Protein AF-A0A1G3KZM6-F1 (afdb_monomer_lite)

Radius of gyration: 46.7 Å; chains: 1; bounding box: 75×34×130 Å

Structure (mmCIF, N/CA/C/O backbone):
data_AF-A0A1G3KZM6-F1
#
_entry.id   AF-A0A1G3KZM6-F1
#
loop_
_atom_site.group_PDB
_atom_site.id
_atom_site.type_symbol
_atom_site.label_atom_id
_atom_site.label_alt_id
_atom_site.label_comp_id
_atom_site.label_asym_id
_atom_site.label_entity_id
_atom_site.label_seq_id
_atom_site.pdbx_PDB_ins_code
_atom_site.Cartn_x
_atom_site.Cartn_y
_atom_site.Cartn_z
_atom_site.occupancy
_atom_site.B_iso_or_equiv
_atom_site.auth_seq_id
_atom_site.auth_comp_id
_atom_site.auth_asym_id
_atom_site.auth_atom_id
_atom_site.pdbx_PDB_model_num
ATOM 1 N N . MET A 1 1 ? 12.289 15.222 -74.372 1.00 50.06 1 MET A N 1
ATOM 2 C CA . MET A 1 1 ? 12.340 14.372 -73.158 1.00 50.06 1 MET A CA 1
ATOM 3 C C . MET A 1 1 ? 12.791 12.928 -73.420 1.00 50.06 1 MET A C 1
ATOM 5 O O . MET A 1 1 ? 13.659 12.470 -72.696 1.00 50.06 1 MET A O 1
ATOM 9 N N . LYS A 1 2 ? 12.332 12.223 -74.472 1.00 48.84 2 LYS A N 1
ATOM 10 C CA . LYS A 1 2 ? 12.743 10.821 -74.754 1.00 48.84 2 LYS A CA 1
ATOM 11 C C . LYS A 1 2 ? 14.258 10.591 -74.974 1.00 48.84 2 LYS A C 1
ATOM 13 O O . LYS A 1 2 ? 14.772 9.557 -74.572 1.00 48.84 2 LYS A O 1
ATOM 18 N N . LYS A 1 3 ? 14.991 11.563 -75.541 1.00 49.56 3 LYS A N 1
ATOM 19 C CA . LYS A 1 3 ? 16.451 11.458 -75.770 1.00 49.56 3 LYS A CA 1
ATOM 20 C C . LYS A 1 3 ? 17.291 11.519 -74.479 1.00 49.56 3 LYS A C 1
ATOM 22 O O . LYS A 1 3 ? 18.348 10.913 -74.428 1.00 49.56 3 LYS A O 1
ATOM 27 N N . ILE A 1 4 ? 16.805 12.192 -73.432 1.00 61.88 4 ILE A N 1
ATOM 28 C CA . ILE A 1 4 ? 17.514 12.326 -72.144 1.00 61.88 4 ILE A CA 1
ATOM 29 C C . ILE A 1 4 ? 17.441 11.022 -71.339 1.00 61.88 4 ILE A C 1
ATOM 31 O O . ILE A 1 4 ? 18.455 10.586 -70.807 1.00 61.88 4 ILE A O 1
ATOM 35 N N . PHE A 1 5 ? 16.286 10.348 -71.327 1.00 63.19 5 PHE A N 1
ATOM 36 C CA . PHE A 1 5 ? 16.136 9.037 -70.681 1.00 63.19 5 PHE A CA 1
ATOM 37 C C . PHE A 1 5 ? 16.979 7.942 -71.349 1.00 63.19 5 PHE A C 1
ATOM 39 O O . PHE A 1 5 ? 17.501 7.075 -70.657 1.00 63.19 5 PHE A O 1
ATOM 46 N N . PHE A 1 6 ? 17.166 8.002 -72.672 1.00 71.56 6 PHE A N 1
ATOM 47 C CA . PHE A 1 6 ? 18.033 7.062 -73.386 1.00 71.56 6 PHE A CA 1
ATOM 48 C C . PHE A 1 6 ? 19.515 7.264 -73.032 1.00 71.56 6 PHE A C 1
ATOM 50 O O . PHE A 1 6 ? 20.223 6.295 -72.787 1.00 71.56 6 PHE A O 1
ATOM 57 N N . VAL A 1 7 ? 19.969 8.519 -72.924 1.00 67.81 7 VAL A N 1
ATOM 58 C CA . VAL A 1 7 ? 21.349 8.848 -72.524 1.00 67.81 7 VAL A CA 1
ATOM 59 C C . VAL A 1 7 ? 21.607 8.497 -71.052 1.00 67.81 7 VAL A C 1
ATOM 61 O O . VAL A 1 7 ? 22.634 7.901 -70.752 1.00 67.81 7 VAL A O 1
ATOM 64 N N . LEU A 1 8 ? 20.663 8.765 -70.141 1.00 63.28 8 LEU A N 1
ATOM 65 C CA . LEU A 1 8 ? 20.746 8.329 -68.736 1.00 63.28 8 LEU A CA 1
ATOM 66 C C . LEU A 1 8 ? 20.759 6.799 -68.594 1.00 63.28 8 LEU A C 1
ATOM 68 O O . LEU A 1 8 ? 21.520 6.270 -67.788 1.00 63.28 8 LEU A O 1
ATOM 72 N N . GLY A 1 9 ? 19.962 6.090 -69.398 1.00 64.12 9 GLY A N 1
ATOM 73 C CA . GLY A 1 9 ? 19.965 4.628 -69.454 1.00 64.12 9 GLY A CA 1
ATOM 74 C C . GLY A 1 9 ? 21.288 4.057 -69.971 1.00 64.12 9 GLY A C 1
ATOM 75 O O . GLY A 1 9 ? 21.782 3.084 -69.411 1.00 64.12 9 GLY A O 1
ATOM 76 N N . LEU A 1 10 ? 21.903 4.696 -70.975 1.00 63.06 10 LEU A N 1
ATOM 77 C CA . LEU A 1 10 ? 23.217 4.305 -71.496 1.00 63.06 10 LEU A CA 1
ATOM 78 C C . LEU A 1 10 ? 24.336 4.560 -70.471 1.00 63.06 10 LEU A C 1
ATOM 80 O O . LEU A 1 10 ? 25.206 3.714 -70.298 1.00 63.06 10 LEU A O 1
ATOM 84 N N . ILE A 1 11 ? 24.289 5.688 -69.750 1.00 59.38 11 ILE A N 1
ATOM 85 C CA . ILE A 1 11 ? 25.257 6.028 -68.692 1.00 59.38 11 ILE A CA 1
ATOM 86 C C . ILE A 1 11 ? 25.157 5.040 -67.518 1.00 59.38 11 ILE A C 1
ATOM 88 O O . ILE A 1 11 ? 26.187 4.599 -67.014 1.00 59.38 11 ILE A O 1
ATOM 92 N N . LEU A 1 12 ? 23.943 4.635 -67.123 1.00 56.66 12 LEU A N 1
ATOM 93 C CA . LEU A 1 12 ? 23.716 3.619 -66.084 1.00 56.66 12 LEU A CA 1
ATOM 94 C C . LEU A 1 12 ? 24.191 2.217 -66.507 1.00 56.66 12 LEU A C 1
ATOM 96 O O . LEU A 1 12 ? 24.786 1.506 -65.697 1.00 56.66 12 LEU A O 1
ATOM 100 N N . LEU A 1 13 ? 23.990 1.838 -67.775 1.00 56.59 13 LEU A N 1
ATOM 101 C CA . LEU A 1 13 ? 24.474 0.569 -68.336 1.00 56.59 13 LEU A CA 1
ATOM 102 C C . LEU A 1 13 ? 26.008 0.519 -68.406 1.00 56.59 13 LEU A C 1
ATOM 104 O O . LEU A 1 13 ? 26.604 -0.467 -67.974 1.00 56.59 13 LEU A O 1
ATOM 108 N N . VAL A 1 14 ? 26.649 1.601 -68.862 1.00 56.19 14 VAL A N 1
ATOM 109 C CA . VAL A 1 14 ? 28.117 1.724 -68.908 1.00 56.19 14 VAL A CA 1
ATOM 110 C C . VAL A 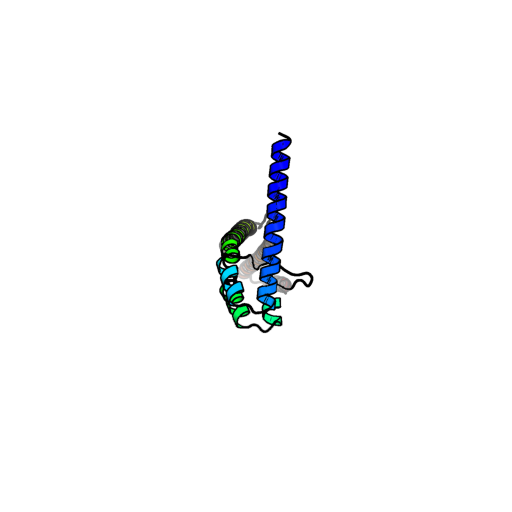1 14 ? 28.718 1.730 -67.498 1.00 56.19 14 VAL A C 1
ATOM 112 O O . VAL A 1 14 ? 29.728 1.067 -67.273 1.00 56.19 14 VAL A O 1
ATOM 115 N N . HIS A 1 15 ? 28.071 2.382 -66.523 1.00 53.56 15 HIS A N 1
ATOM 116 C CA . HIS A 1 15 ? 28.482 2.302 -65.116 1.00 53.56 15 HIS A CA 1
ATOM 117 C C . HIS A 1 15 ? 28.440 0.858 -64.596 1.00 53.56 15 HIS A C 1
ATOM 119 O O . HIS A 1 15 ? 29.400 0.406 -63.983 1.00 53.56 15 HIS A O 1
ATOM 125 N N . SER A 1 16 ? 27.373 0.099 -64.870 1.00 49.28 16 SER A N 1
ATOM 126 C CA . SER A 1 16 ? 27.254 -1.284 -64.381 1.00 49.28 16 SER A CA 1
ATOM 127 C C . SER A 1 16 ? 28.300 -2.246 -64.967 1.00 49.28 16 SER A C 1
ATOM 129 O O . SER A 1 16 ? 28.746 -3.154 -64.268 1.00 49.28 16 SER A O 1
ATOM 131 N N . ALA A 1 17 ? 28.731 -2.015 -66.212 1.00 53.69 17 ALA A N 1
ATOM 132 C CA . ALA A 1 17 ? 29.742 -2.830 -66.884 1.00 53.69 17 ALA A CA 1
ATOM 133 C C . ALA A 1 17 ? 31.168 -2.552 -66.371 1.00 53.69 17 ALA A C 1
ATOM 135 O O . ALA A 1 17 ? 31.937 -3.490 -66.193 1.00 53.69 17 ALA A O 1
ATOM 136 N N . LEU A 1 18 ? 31.498 -1.290 -66.060 1.00 52.53 18 LEU A N 1
ATOM 137 C CA . LEU A 1 18 ? 32.811 -0.893 -65.523 1.00 52.53 18 LEU A CA 1
ATOM 138 C C . LEU A 1 18 ? 33.094 -1.470 -64.121 1.00 52.53 18 LEU A C 1
ATOM 140 O O . LEU A 1 18 ? 34.231 -1.818 -63.821 1.00 52.53 18 LEU A O 1
ATOM 144 N N . PHE A 1 19 ? 32.073 -1.612 -63.267 1.00 53.97 19 PHE A N 1
ATOM 145 C CA . PHE A 1 19 ? 32.251 -2.118 -61.894 1.00 53.97 19 PHE A CA 1
ATOM 146 C C . PHE A 1 19 ? 32.236 -3.648 -61.771 1.00 53.97 19 PHE A C 1
ATOM 148 O O . PHE A 1 19 ? 32.715 -4.188 -60.770 1.00 53.97 19 PHE A O 1
ATOM 155 N N . ALA A 1 20 ? 31.677 -4.360 -62.754 1.00 59.00 20 ALA A N 1
ATOM 156 C CA . ALA A 1 20 ? 31.706 -5.822 -62.770 1.00 59.00 20 ALA A CA 1
ATOM 157 C C . ALA A 1 20 ? 33.139 -6.350 -62.973 1.00 59.00 20 ALA A C 1
ATOM 159 O O . ALA A 1 20 ? 33.524 -7.326 -62.324 1.00 59.00 20 ALA A O 1
ATOM 160 N N . ASP A 1 21 ? 33.921 -5.653 -63.803 1.00 66.38 21 ASP A N 1
ATOM 161 C CA . ASP A 1 21 ? 35.313 -5.983 -64.117 1.00 66.38 21 ASP A CA 1
ATOM 162 C C . ASP A 1 21 ? 36.224 -5.760 -62.898 1.00 66.38 21 ASP A C 1
ATOM 164 O O . ASP A 1 21 ? 36.902 -6.676 -62.441 1.00 66.38 21 ASP A O 1
ATOM 168 N N . GLU A 1 22 ? 36.115 -4.597 -62.239 1.00 74.94 22 GLU A N 1
ATOM 169 C CA . GLU A 1 22 ? 36.952 -4.254 -61.076 1.00 74.94 22 GLU A CA 1
ATOM 170 C C . GLU A 1 22 ? 36.755 -5.213 -59.885 1.00 74.94 22 GLU A C 1
ATOM 172 O O . GLU A 1 22 ? 37.713 -5.564 -59.190 1.00 74.94 22 GLU A O 1
ATOM 177 N N . ARG A 1 23 ? 35.521 -5.682 -59.645 1.00 79.50 23 ARG A N 1
ATOM 178 C CA . ARG A 1 23 ? 35.241 -6.657 -58.577 1.00 79.50 23 ARG A CA 1
ATOM 179 C C . ARG A 1 23 ? 35.812 -8.034 -58.907 1.00 79.50 23 ARG A C 1
ATOM 181 O O . ARG A 1 23 ? 36.341 -8.690 -58.009 1.00 79.50 23 ARG A O 1
ATOM 188 N N . SER A 1 24 ? 35.666 -8.480 -60.154 1.00 82.19 24 SER A N 1
ATOM 189 C CA . SER A 1 24 ? 36.226 -9.753 -60.615 1.00 82.19 24 SER A CA 1
ATOM 190 C C . SER A 1 24 ? 37.751 -9.737 -60.504 1.00 82.19 24 SER A C 1
ATOM 192 O O . SER A 1 24 ? 38.332 -10.620 -59.869 1.00 82.19 24 SER A O 1
ATOM 194 N N . ASP A 1 25 ? 38.373 -8.663 -60.991 1.00 86.69 25 ASP A N 1
ATOM 195 C CA . ASP A 1 25 ? 39.813 -8.422 -60.925 1.00 86.69 25 ASP A CA 1
ATOM 196 C C . ASP A 1 25 ? 40.347 -8.410 -59.494 1.00 86.69 25 ASP A C 1
ATOM 198 O O . ASP A 1 25 ? 41.422 -8.948 -59.217 1.00 86.69 25 ASP A O 1
ATOM 202 N N . PHE A 1 26 ? 39.600 -7.806 -58.568 1.00 88.25 26 PHE A N 1
ATOM 203 C CA . PHE A 1 26 ? 39.981 -7.761 -57.162 1.00 88.25 26 PHE A CA 1
ATOM 204 C C . PHE A 1 26 ? 39.908 -9.142 -56.502 1.00 88.25 26 PHE A C 1
ATOM 206 O O . PHE A 1 26 ? 40.814 -9.529 -55.764 1.00 88.25 26 PHE A O 1
ATOM 213 N N . VAL A 1 27 ? 38.859 -9.922 -56.784 1.00 88.25 27 VAL A N 1
ATOM 214 C CA . VAL A 1 27 ? 38.740 -11.300 -56.280 1.00 88.25 27 VAL A CA 1
ATOM 215 C C . VAL A 1 27 ? 39.859 -12.177 -56.828 1.00 88.25 27 VAL A C 1
ATOM 217 O O . VAL A 1 27 ? 40.425 -12.977 -56.084 1.00 88.25 27 VAL A O 1
ATOM 220 N N . GLU A 1 28 ? 40.200 -12.026 -58.105 1.00 90.00 28 GLU A N 1
ATOM 221 C CA . GLU A 1 28 ? 41.301 -12.757 -58.722 1.00 90.00 28 GLU A CA 1
ATOM 222 C C . GLU A 1 28 ? 42.651 -12.389 -58.093 1.00 90.00 28 GLU A C 1
ATOM 224 O O . GLU A 1 28 ? 43.420 -13.286 -57.746 1.00 90.00 28 GLU A O 1
ATOM 229 N N . ALA A 1 29 ? 42.911 -11.098 -57.862 1.00 91.31 29 ALA A N 1
ATOM 230 C CA . ALA A 1 29 ? 44.115 -10.634 -57.173 1.00 91.31 29 ALA A CA 1
ATOM 231 C C . ALA A 1 29 ? 44.232 -11.236 -55.760 1.00 91.31 29 ALA A C 1
ATOM 233 O O . ALA A 1 29 ? 45.296 -11.719 -55.370 1.00 91.31 29 ALA A O 1
ATOM 234 N N . VAL A 1 30 ? 43.119 -11.299 -55.018 1.00 91.12 30 VAL A N 1
ATOM 235 C CA . VAL A 1 30 ? 43.072 -11.920 -53.685 1.00 91.12 30 VAL A CA 1
ATOM 236 C C . VAL A 1 30 ? 43.332 -13.427 -53.745 1.00 91.12 30 VAL A C 1
ATOM 238 O O . VAL A 1 30 ? 44.121 -13.932 -52.946 1.00 91.12 30 VAL A O 1
ATOM 241 N N . LYS A 1 31 ? 42.718 -14.143 -54.695 1.00 90.12 31 LYS A N 1
ATOM 242 C CA . LYS A 1 31 ? 42.919 -15.592 -54.883 1.00 90.12 31 LYS A CA 1
ATOM 243 C C . LYS A 1 31 ? 44.350 -15.943 -55.288 1.00 90.12 31 LYS A C 1
ATOM 245 O O . LYS A 1 31 ? 44.839 -16.995 -54.899 1.00 90.12 31 LYS A O 1
ATOM 250 N N . LYS A 1 32 ? 45.007 -15.079 -56.067 1.00 91.38 32 LYS A N 1
ATOM 251 C CA . LYS A 1 32 ? 46.406 -15.250 -56.493 1.00 91.38 32 LYS A CA 1
ATOM 252 C C . LYS A 1 32 ? 47.422 -14.804 -55.441 1.00 91.38 32 LYS A C 1
ATOM 254 O O . LYS A 1 32 ? 48.612 -15.054 -55.613 1.00 91.38 32 LYS A O 1
ATOM 259 N N . GLY A 1 33 ? 46.978 -14.123 -54.383 1.00 90.81 33 GLY A N 1
ATOM 260 C CA . GLY A 1 33 ? 47.872 -13.588 -53.361 1.00 90.81 33 GLY A CA 1
ATOM 261 C C . GLY A 1 33 ? 48.679 -12.372 -53.819 1.00 90.81 33 GLY A C 1
ATOM 262 O O . GLY A 1 33 ? 49.725 -12.101 -53.231 1.00 90.81 33 GLY A O 1
ATOM 263 N N . ASP A 1 34 ? 48.211 -11.660 -54.848 1.00 92.88 34 ASP A N 1
ATOM 264 C CA . ASP A 1 34 ? 48.864 -10.480 -55.425 1.00 92.88 34 ASP A CA 1
ATOM 265 C C . ASP A 1 34 ? 48.752 -9.296 -54.454 1.00 92.88 34 ASP A C 1
ATOM 267 O O . ASP A 1 34 ? 47.777 -8.542 -54.439 1.00 92.88 34 ASP A O 1
ATOM 271 N N . TYR A 1 35 ? 49.730 -9.201 -53.555 1.00 91.00 35 TYR A N 1
ATOM 272 C CA . TYR A 1 35 ? 49.738 -8.239 -52.459 1.00 91.00 35 TYR A CA 1
ATOM 273 C C . TYR A 1 35 ? 49.739 -6.799 -52.967 1.00 91.00 35 TYR A C 1
ATOM 275 O O . TYR A 1 35 ? 48.994 -5.973 -52.446 1.00 91.00 35 TYR A O 1
ATOM 283 N N . GLU A 1 36 ? 50.562 -6.506 -53.968 1.00 91.50 36 GLU A N 1
ATOM 284 C CA . GLU A 1 36 ? 50.752 -5.177 -54.530 1.00 91.50 36 GLU A CA 1
ATOM 285 C C . GLU A 1 36 ? 49.449 -4.676 -55.162 1.00 91.50 36 GLU A C 1
ATOM 287 O O . GLU A 1 36 ? 48.972 -3.595 -54.803 1.00 91.50 36 GLU A O 1
ATOM 292 N N . LYS A 1 37 ? 48.813 -5.500 -56.007 1.00 91.88 37 LYS A N 1
ATOM 293 C CA . LYS A 1 37 ? 47.534 -5.159 -56.644 1.00 91.88 37 LYS A CA 1
ATOM 294 C C . LYS A 1 37 ? 46.404 -5.045 -55.622 1.00 91.88 37 LYS A C 1
ATOM 296 O O . LYS A 1 37 ? 45.601 -4.115 -55.689 1.00 91.88 37 LYS A O 1
ATOM 301 N N . VAL A 1 38 ? 46.347 -5.948 -54.638 1.00 91.19 38 VAL A N 1
ATOM 302 C CA . VAL A 1 38 ? 45.344 -5.871 -53.564 1.00 91.19 38 VAL A CA 1
ATOM 303 C C . VAL A 1 38 ? 45.536 -4.613 -52.722 1.00 91.19 38 VAL A C 1
ATOM 305 O O . VAL A 1 38 ? 44.550 -3.947 -52.419 1.00 91.19 38 VAL A O 1
ATOM 308 N N . SER A 1 39 ? 46.770 -4.267 -52.347 1.00 89.50 39 SER A N 1
ATOM 309 C CA . SER A 1 39 ? 47.052 -3.065 -51.558 1.00 89.50 39 SER A CA 1
ATOM 310 C C . SER A 1 39 ? 46.624 -1.811 -52.308 1.00 89.50 39 SER A C 1
ATOM 312 O O . SER A 1 39 ? 45.908 -0.992 -51.741 1.00 89.50 39 SER A O 1
ATOM 314 N N . GLU A 1 40 ? 46.976 -1.700 -53.592 1.00 89.75 40 GLU A N 1
ATOM 315 C CA . GLU A 1 40 ? 46.569 -0.573 -54.432 1.00 89.75 40 GLU A CA 1
ATOM 316 C C . GLU A 1 40 ? 45.039 -0.459 -54.514 1.00 89.75 40 GLU A C 1
ATOM 318 O O . GLU A 1 40 ? 44.471 0.593 -54.227 1.00 89.75 40 GLU A O 1
ATOM 323 N N . MET A 1 41 ? 44.344 -1.552 -54.840 1.00 88.06 41 MET A N 1
ATOM 324 C CA . MET A 1 41 ? 42.882 -1.568 -54.966 1.00 88.06 41 MET A CA 1
ATOM 325 C C . MET A 1 41 ? 42.181 -1.244 -53.636 1.00 88.06 41 MET A C 1
ATOM 327 O O . MET A 1 41 ? 41.184 -0.518 -53.605 1.00 88.06 41 MET A O 1
ATOM 331 N N . VAL A 1 42 ? 42.719 -1.724 -52.513 1.00 86.94 42 VAL A N 1
ATOM 332 C CA . VAL A 1 42 ? 42.215 -1.392 -51.174 1.00 86.94 42 VAL A CA 1
ATOM 333 C C . VAL A 1 42 ? 42.480 0.077 -50.824 1.00 86.94 42 VAL A C 1
ATOM 335 O O . VAL A 1 42 ? 41.628 0.717 -50.204 1.00 86.94 42 VAL A O 1
ATOM 338 N N . ASP A 1 43 ? 43.616 0.642 -51.232 1.00 85.12 43 ASP A N 1
ATOM 339 C CA . ASP A 1 43 ? 43.934 2.060 -51.037 1.00 85.12 43 ASP A CA 1
ATOM 340 C C . ASP A 1 43 ? 43.060 2.985 -51.892 1.00 85.12 43 ASP A C 1
ATOM 342 O O . ASP A 1 43 ? 42.692 4.065 -51.429 1.00 85.12 43 ASP A O 1
ATOM 346 N N . ARG A 1 44 ? 42.609 2.524 -53.065 1.00 83.56 44 ARG A N 1
ATOM 347 C CA . ARG A 1 44 ? 41.576 3.195 -53.878 1.00 83.56 44 ARG A CA 1
ATOM 348 C C . ARG A 1 44 ? 40.158 3.077 -53.304 1.00 83.56 44 ARG A C 1
ATOM 350 O O . ARG A 1 44 ? 39.237 3.686 -53.841 1.00 83.56 44 ARG A O 1
ATOM 357 N N . GLY A 1 45 ? 39.964 2.327 -52.217 1.00 82.12 45 GLY A N 1
ATOM 358 C CA . GLY A 1 45 ? 38.679 2.228 -51.522 1.00 82.12 45 GLY A CA 1
ATOM 359 C C . GLY A 1 45 ? 37.702 1.214 -52.120 1.00 82.12 45 GLY A C 1
ATOM 360 O O . GLY A 1 45 ? 36.489 1.403 -52.009 1.00 82.12 45 GLY A O 1
ATOM 361 N N . VAL A 1 46 ? 38.199 0.134 -52.737 1.00 83.12 46 VAL A N 1
ATOM 362 C CA . VAL A 1 46 ? 37.345 -0.969 -53.208 1.00 83.12 46 VAL A CA 1
ATOM 363 C C . VAL A 1 46 ? 36.468 -1.502 -52.068 1.00 83.12 46 VAL A C 1
ATOM 365 O O . VAL A 1 46 ? 36.925 -1.739 -50.947 1.00 83.12 46 VAL A O 1
ATOM 368 N N . LYS A 1 47 ? 35.178 -1.708 -52.356 1.00 80.69 47 LYS A N 1
ATOM 369 C CA . LYS A 1 47 ? 34.218 -2.275 -51.400 1.00 80.69 47 LYS A CA 1
ATOM 370 C C . LYS A 1 47 ? 34.599 -3.715 -51.043 1.00 80.69 47 LYS A C 1
ATOM 372 O O . LYS A 1 47 ? 34.757 -4.553 -51.923 1.00 80.69 47 LYS A O 1
ATOM 377 N N . LEU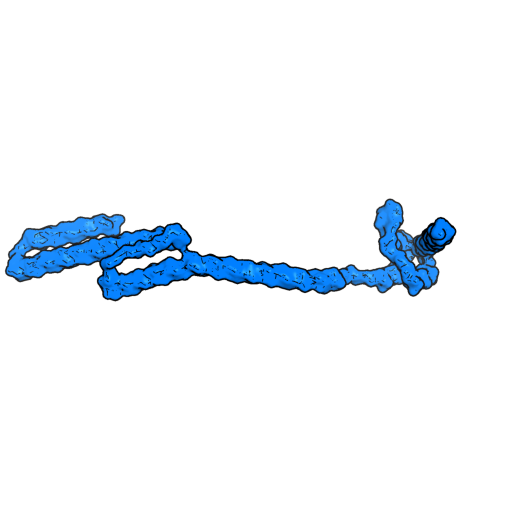 A 1 48 ? 34.696 -4.013 -49.745 1.00 82.81 48 LEU A N 1
ATOM 378 C CA . LEU A 1 48 ? 35.113 -5.326 -49.215 1.00 82.81 48 LEU A CA 1
ATOM 379 C C . LEU A 1 48 ? 33.952 -6.166 -48.648 1.00 82.81 48 LEU A C 1
ATOM 381 O O . LEU A 1 48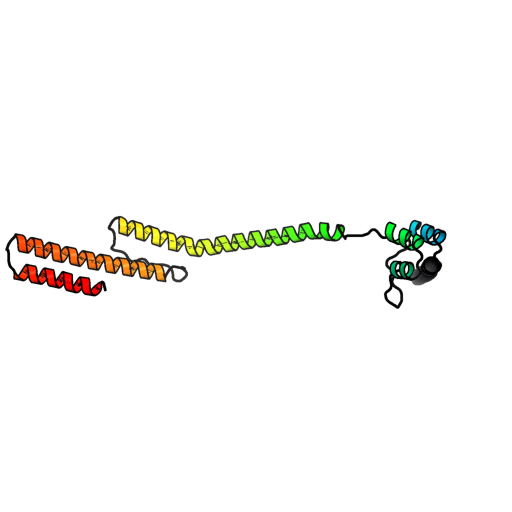 ? 34.173 -7.226 -48.056 1.00 82.81 48 LEU A O 1
ATOM 385 N N . ASP A 1 49 ? 32.721 -5.668 -48.749 1.00 79.44 49 ASP A N 1
ATOM 386 C CA . ASP A 1 49 ? 31.516 -6.228 -48.123 1.00 79.44 49 ASP A CA 1
ATOM 387 C C . ASP A 1 49 ? 30.805 -7.283 -48.979 1.00 79.44 49 ASP A C 1
ATOM 389 O O . ASP A 1 49 ? 29.802 -7.866 -48.560 1.00 79.44 49 ASP A O 1
ATOM 393 N N . PHE A 1 50 ? 31.335 -7.572 -50.161 1.00 79.25 50 PHE A N 1
ATOM 394 C CA . PHE A 1 50 ? 30.714 -8.505 -51.075 1.00 79.25 50 PHE A CA 1
ATOM 395 C C . PHE A 1 50 ? 30.901 -9.970 -50.658 1.00 79.25 50 PHE A C 1
ATOM 397 O O . PHE A 1 50 ? 31.860 -10.351 -49.977 1.00 79.25 50 PHE A O 1
ATOM 404 N N . ARG A 1 51 ? 29.960 -10.802 -51.112 1.00 80.81 51 ARG A N 1
ATOM 405 C CA . ARG A 1 51 ? 29.950 -12.255 -50.930 1.00 80.81 51 ARG A CA 1
ATOM 406 C C . ARG A 1 51 ? 29.882 -12.952 -52.282 1.00 80.81 51 ARG A C 1
ATOM 408 O O . ARG A 1 51 ? 29.256 -12.422 -53.205 1.00 80.81 51 ARG A O 1
ATOM 415 N N . ASP A 1 52 ? 30.562 -14.082 -52.410 1.00 79.00 52 ASP A N 1
ATOM 416 C CA . ASP A 1 52 ? 30.426 -14.960 -53.573 1.00 79.00 52 ASP A CA 1
ATOM 417 C C . ASP A 1 52 ? 29.150 -15.823 -53.491 1.00 79.00 52 ASP A C 1
ATOM 419 O O . ASP A 1 52 ? 28.318 -15.650 -52.596 1.00 79.00 52 ASP A O 1
ATOM 423 N N . SER A 1 53 ? 28.983 -16.742 -54.446 1.00 79.81 53 SER A N 1
ATOM 424 C CA . SER A 1 53 ? 27.849 -17.673 -54.514 1.00 79.81 53 SER A CA 1
ATOM 425 C C . SER A 1 53 ? 27.764 -18.645 -53.333 1.00 79.81 53 SER A C 1
ATOM 427 O O . SER A 1 53 ? 26.692 -19.183 -53.078 1.00 79.81 53 SER A O 1
ATOM 429 N N . GLU A 1 54 ? 28.861 -18.857 -52.603 1.00 80.75 54 GLU A N 1
ATOM 430 C CA . GLU A 1 54 ? 28.917 -19.691 -51.397 1.00 80.75 54 GLU A CA 1
ATOM 431 C C . GLU A 1 54 ? 28.695 -18.864 -50.117 1.00 80.75 54 GLU A C 1
ATOM 433 O O . GLU A 1 54 ? 28.730 -19.387 -49.004 1.00 80.75 54 GLU A O 1
ATOM 438 N N . GLY A 1 55 ? 28.471 -17.551 -50.246 1.00 81.62 55 GLY A N 1
ATOM 439 C CA . GLY A 1 55 ? 28.320 -16.636 -49.119 1.00 81.62 55 GLY A CA 1
ATOM 440 C C . GLY A 1 55 ? 29.644 -16.233 -48.460 1.00 81.62 55 GLY A C 1
ATOM 441 O O . GLY A 1 55 ? 29.614 -15.516 -47.444 1.00 81.62 55 GLY A O 1
ATOM 442 N N . LYS A 1 56 ? 30.792 -16.638 -49.026 1.00 81.88 56 LYS A N 1
ATOM 443 C CA . LYS A 1 56 ? 32.131 -16.318 -48.524 1.00 81.88 56 LYS A CA 1
ATOM 444 C C . LYS A 1 56 ? 32.441 -14.850 -48.789 1.00 81.88 56 LYS A C 1
ATOM 446 O O . LYS A 1 56 ? 32.295 -14.331 -49.893 1.00 81.88 56 LYS A O 1
ATOM 451 N N . THR A 1 57 ? 32.869 -14.158 -47.736 1.00 87.62 57 THR A N 1
ATOM 452 C CA . THR A 1 57 ? 33.413 -12.792 -47.862 1.00 87.62 57 THR A CA 1
ATOM 453 C C . THR A 1 57 ? 34.822 -12.830 -48.447 1.00 87.62 57 THR A C 1
ATOM 455 O O . THR A 1 57 ? 35.505 -13.849 -48.342 1.00 87.62 57 THR A O 1
ATOM 458 N N . ILE A 1 58 ? 35.311 -11.697 -48.959 1.00 87.69 58 ILE A N 1
ATOM 459 C CA . ILE A 1 58 ? 36.680 -11.600 -49.494 1.00 87.69 58 ILE A CA 1
ATOM 460 C C . ILE A 1 58 ? 37.764 -12.032 -48.494 1.00 87.69 58 ILE A C 1
ATOM 462 O O . ILE A 1 58 ? 38.800 -12.564 -48.880 1.00 87.69 58 ILE A O 1
ATOM 466 N N . LEU A 1 59 ? 37.497 -11.871 -47.195 1.00 86.62 59 LEU A N 1
ATOM 467 C CA . LEU A 1 59 ? 38.408 -12.303 -46.142 1.00 86.62 59 LEU A CA 1
ATOM 468 C C . LEU A 1 59 ? 38.432 -13.830 -45.977 1.00 86.62 59 LEU A C 1
ATOM 470 O O . LEU A 1 59 ? 39.493 -14.380 -45.706 1.00 86.62 59 LEU A O 1
ATOM 474 N N . HIS A 1 60 ? 37.297 -14.513 -46.169 1.00 85.56 60 HIS A N 1
ATOM 475 C CA . HIS A 1 60 ? 37.269 -15.980 -46.181 1.00 85.56 60 HIS A CA 1
ATOM 476 C C . HIS A 1 60 ? 38.073 -16.517 -47.365 1.00 85.56 60 HIS A C 1
ATOM 478 O O . HIS A 1 60 ? 38.888 -17.408 -47.174 1.00 85.56 60 HIS A O 1
ATOM 484 N N . ILE A 1 61 ? 37.908 -15.914 -48.548 1.00 87.38 61 ILE A N 1
ATOM 485 C CA . ILE A 1 61 ? 38.650 -16.290 -49.761 1.00 87.38 61 ILE A CA 1
ATOM 486 C C . ILE A 1 61 ? 40.162 -16.099 -49.548 1.00 87.38 61 ILE A C 1
ATOM 488 O O . ILE A 1 61 ? 40.947 -16.997 -49.848 1.00 87.38 61 ILE A O 1
ATOM 492 N N . ALA A 1 62 ? 40.580 -14.963 -48.979 1.00 88.69 62 ALA A N 1
ATOM 493 C CA . ALA A 1 62 ? 41.986 -14.691 -48.670 1.00 88.69 62 ALA A CA 1
ATOM 494 C C . ALA A 1 62 ? 42.574 -15.666 -47.632 1.00 88.69 62 ALA A C 1
ATOM 496 O O . ALA A 1 62 ? 43.712 -16.116 -47.777 1.00 88.69 62 ALA A O 1
ATOM 497 N N . ALA A 1 63 ? 41.799 -16.002 -46.594 1.00 87.19 63 ALA A N 1
ATOM 498 C CA . ALA A 1 63 ? 42.208 -16.939 -45.551 1.00 87.19 63 ALA A CA 1
ATOM 499 C C . ALA A 1 63 ? 42.317 -18.380 -46.073 1.00 87.19 63 ALA A C 1
ATOM 501 O O . ALA A 1 63 ? 43.299 -19.056 -45.782 1.00 87.19 63 ALA A O 1
ATOM 502 N N . GLU A 1 64 ? 41.351 -18.824 -46.881 1.00 86.38 64 GLU A N 1
ATOM 503 C CA . GLU A 1 64 ? 41.338 -20.144 -47.526 1.00 86.38 64 GLU A CA 1
ATOM 504 C C . GLU A 1 64 ? 42.497 -20.307 -48.517 1.00 86.38 64 GLU A C 1
ATOM 506 O O . GLU A 1 64 ? 43.102 -21.372 -48.591 1.00 86.38 64 GLU A O 1
ATOM 511 N N . SER A 1 65 ? 42.872 -19.228 -49.212 1.00 83.75 65 SER A N 1
ATOM 512 C CA . SER A 1 65 ? 44.001 -19.226 -50.156 1.00 83.75 65 SER A CA 1
ATOM 513 C C . SER A 1 65 ? 45.379 -19.216 -49.465 1.00 83.75 65 SER A C 1
ATOM 515 O O . SER A 1 65 ? 46.405 -19.297 -50.131 1.00 83.75 65 SER A O 1
ATOM 517 N N . GLY A 1 66 ? 45.445 -19.096 -48.131 1.00 85.38 66 GLY A N 1
ATOM 518 C CA . GLY A 1 66 ? 46.700 -19.155 -47.364 1.00 85.38 66 GLY A CA 1
ATOM 519 C C . GLY A 1 66 ? 47.621 -17.930 -47.503 1.00 85.38 66 GLY A C 1
ATOM 520 O O . GLY A 1 66 ? 48.743 -17.924 -46.990 1.00 85.38 66 GLY A O 1
ATOM 521 N N . HIS A 1 67 ? 47.169 -16.858 -48.158 1.00 89.00 67 HIS A N 1
ATOM 522 C CA . HIS A 1 67 ? 47.979 -15.672 -48.446 1.00 89.00 67 HIS A CA 1
ATOM 523 C C . HIS A 1 67 ? 47.947 -14.652 -47.297 1.00 89.00 67 HIS A C 1
ATOM 525 O O . HIS A 1 67 ? 47.289 -13.613 -47.356 1.00 89.00 67 HIS A O 1
ATOM 531 N N . TYR A 1 68 ? 48.709 -14.927 -46.237 1.00 85.56 68 TYR A N 1
ATOM 532 C CA . TYR A 1 68 ? 48.718 -14.146 -44.990 1.00 85.56 68 TYR A CA 1
ATOM 533 C C . TYR A 1 68 ? 48.972 -12.633 -45.162 1.00 85.56 68 TYR A C 1
ATOM 535 O O . TYR A 1 68 ? 48.400 -11.837 -44.417 1.00 85.56 68 TYR A O 1
ATOM 543 N N . LYS A 1 69 ? 49.793 -12.208 -46.138 1.00 86.69 69 LYS A N 1
ATOM 544 C CA . LYS A 1 69 ? 50.049 -10.779 -46.411 1.00 86.69 69 LYS A CA 1
ATOM 545 C C . LYS A 1 69 ? 48.792 -10.064 -46.910 1.00 86.69 69 LYS A C 1
ATOM 547 O O . LYS A 1 69 ? 48.445 -9.011 -46.380 1.00 86.69 69 LYS A O 1
ATOM 552 N N . VAL A 1 70 ? 48.092 -10.669 -47.871 1.00 90.38 70 VAL A N 1
ATOM 553 C CA . VAL A 1 70 ? 46.814 -10.183 -48.417 1.00 90.38 70 VAL A CA 1
ATOM 554 C C . VAL A 1 70 ? 45.749 -10.150 -47.323 1.00 90.38 70 VAL A C 1
ATOM 556 O O . VAL A 1 70 ? 45.114 -9.119 -47.107 1.00 90.38 70 VAL A O 1
ATOM 559 N N . THR A 1 71 ? 45.627 -11.227 -46.543 1.00 89.06 71 THR A N 1
ATOM 560 C CA . THR A 1 71 ? 44.732 -11.282 -45.378 1.00 89.06 71 THR A CA 1
ATOM 561 C C . THR A 1 71 ? 45.043 -10.162 -44.382 1.00 89.06 71 THR A C 1
ATOM 563 O O . THR A 1 71 ? 44.133 -9.493 -43.904 1.00 89.06 71 THR A O 1
ATOM 566 N N . GLY A 1 72 ? 46.322 -9.886 -44.114 1.00 86.44 72 GLY A N 1
ATOM 567 C CA . GLY A 1 72 ? 46.749 -8.810 -43.219 1.00 86.44 72 GLY A CA 1
ATOM 568 C C . GLY A 1 72 ? 46.411 -7.400 -43.716 1.00 86.44 72 GLY A C 1
ATOM 569 O O . GLY A 1 72 ? 46.143 -6.523 -42.894 1.00 86.44 72 GLY A O 1
ATOM 570 N N . VAL A 1 73 ? 46.405 -7.159 -45.031 1.00 86.31 73 VAL A N 1
ATOM 571 C CA . VAL A 1 73 ? 45.948 -5.885 -45.625 1.00 86.31 73 VAL A CA 1
ATOM 572 C C . VAL A 1 73 ? 44.437 -5.751 -45.484 1.00 86.31 73 VAL A C 1
ATOM 574 O O . VAL A 1 73 ? 43.944 -4.732 -44.995 1.00 86.31 73 VAL A O 1
ATOM 577 N N . LEU A 1 74 ? 43.705 -6.811 -45.833 1.00 86.31 74 LEU A N 1
ATOM 578 C CA . LEU A 1 74 ? 42.249 -6.841 -45.744 1.00 86.31 74 LEU A CA 1
ATOM 579 C C . LEU A 1 74 ? 41.768 -6.664 -44.301 1.00 86.31 74 LEU A C 1
ATOM 581 O O . LEU A 1 74 ? 40.836 -5.903 -44.078 1.00 86.31 74 LEU A O 1
ATOM 585 N N . VAL A 1 75 ? 42.416 -7.296 -43.317 1.00 84.00 75 VAL A N 1
ATOM 586 C CA . VAL A 1 75 ? 42.087 -7.143 -41.886 1.00 84.00 75 VAL A CA 1
ATOM 587 C C . VAL A 1 75 ? 42.413 -5.741 -41.376 1.00 84.00 75 VAL A C 1
ATOM 589 O O . VAL A 1 75 ? 41.621 -5.172 -40.634 1.00 84.00 75 VAL A O 1
ATOM 592 N N . ARG A 1 76 ? 43.549 -5.152 -41.777 1.00 79.94 76 ARG A N 1
ATOM 593 C CA . ARG A 1 76 ? 43.925 -3.799 -41.332 1.00 79.94 76 ARG A CA 1
ATOM 594 C C . ARG A 1 76 ? 42.962 -2.721 -41.824 1.00 79.94 76 ARG A C 1
ATOM 596 O O . ARG A 1 76 ? 42.700 -1.773 -41.094 1.00 79.94 76 ARG A O 1
ATOM 603 N N . LYS A 1 77 ? 42.444 -2.855 -43.046 1.00 72.25 77 LYS A N 1
ATOM 604 C CA . LYS A 1 77 ? 41.523 -1.876 -43.652 1.00 72.25 77 LYS A CA 1
ATOM 605 C C . LYS A 1 77 ? 40.061 -2.158 -43.350 1.00 72.25 77 LYS A C 1
ATOM 607 O O . LYS A 1 77 ? 39.276 -1.225 -43.191 1.00 72.25 77 LYS A O 1
ATOM 612 N N . LYS A 1 78 ? 39.690 -3.431 -43.206 1.00 65.69 78 LYS A N 1
ATOM 613 C CA . LYS A 1 78 ? 38.406 -3.844 -42.648 1.00 65.69 78 LYS A CA 1
ATOM 614 C C . LYS A 1 78 ? 38.481 -3.646 -41.139 1.00 65.69 78 LYS A C 1
ATOM 616 O O . LYS A 1 78 ? 38.593 -4.622 -40.406 1.00 65.69 78 LYS A O 1
ATOM 621 N N . ASN A 1 79 ? 38.470 -2.371 -40.722 1.00 55.91 79 ASN A N 1
ATOM 622 C CA . ASN A 1 79 ? 38.243 -1.915 -39.353 1.00 55.91 79 ASN A CA 1
ATOM 623 C C . ASN A 1 79 ? 37.482 -3.004 -38.609 1.00 55.91 79 ASN A C 1
ATOM 625 O O . ASN A 1 79 ? 36.373 -3.350 -39.031 1.00 55.91 79 ASN A O 1
ATOM 629 N N . LEU A 1 80 ? 38.097 -3.575 -37.570 1.00 50.16 80 LEU A N 1
ATOM 630 C CA . LEU A 1 80 ? 37.442 -4.476 -36.634 1.00 50.16 80 LEU A CA 1
ATOM 631 C C . LEU A 1 80 ? 36.367 -3.642 -35.932 1.00 50.16 80 LEU A C 1
ATOM 633 O O . LEU A 1 80 ? 36.558 -3.099 -34.849 1.00 50.16 80 LEU A O 1
ATOM 637 N N . PHE A 1 81 ? 35.277 -3.425 -36.653 1.00 50.91 81 PHE A N 1
ATOM 638 C CA . PHE A 1 81 ? 34.160 -2.595 -36.291 1.00 50.91 81 PHE A CA 1
ATOM 639 C C . PHE A 1 81 ? 33.427 -3.415 -35.245 1.00 50.91 81 PHE A C 1
ATOM 641 O O . PHE A 1 81 ? 32.490 -4.149 -35.542 1.00 50.91 81 PHE A O 1
ATOM 648 N N . ILE A 1 82 ? 33.896 -3.332 -34.001 1.00 55.00 82 ILE A N 1
ATOM 649 C CA . ILE A 1 82 ? 32.949 -3.267 -32.901 1.00 55.00 82 ILE A CA 1
ATOM 650 C C . ILE A 1 82 ? 32.072 -2.078 -33.306 1.00 55.00 82 ILE A C 1
ATOM 652 O O . ILE A 1 82 ? 32.625 -0.990 -33.476 1.00 55.00 82 ILE A O 1
ATOM 656 N N . PRO A 1 83 ? 30.780 -2.268 -33.621 1.00 56.16 83 PRO A N 1
ATOM 657 C CA . PRO A 1 83 ? 29.932 -1.185 -34.091 1.00 56.16 83 PRO A CA 1
ATOM 658 C C . PRO A 1 83 ? 29.638 -0.241 -32.922 1.00 56.16 83 PRO A C 1
ATOM 660 O O . PRO A 1 83 ? 28.566 -0.259 -32.315 1.00 56.16 83 PRO A O 1
ATOM 663 N N . THR A 1 84 ? 30.642 0.548 -32.543 1.00 54.81 84 THR A N 1
ATOM 664 C CA . THR A 1 84 ? 30.573 1.555 -31.489 1.00 54.81 84 THR A CA 1
ATOM 665 C C . THR A 1 84 ? 29.592 2.653 -31.894 1.00 54.81 84 THR A C 1
ATOM 667 O O . THR A 1 84 ? 28.941 3.232 -31.037 1.00 54.81 84 THR A O 1
ATOM 670 N N . ASP A 1 85 ? 29.404 2.879 -33.195 1.00 62.94 85 ASP A N 1
ATOM 671 C CA . ASP A 1 85 ? 28.353 3.720 -33.773 1.00 62.94 85 ASP A CA 1
ATOM 672 C C . ASP A 1 85 ? 26.946 3.242 -33.379 1.00 62.94 85 ASP A C 1
ATOM 674 O O . ASP A 1 85 ? 26.136 4.030 -32.891 1.00 62.94 85 ASP A O 1
ATOM 678 N N . ARG A 1 86 ? 26.665 1.939 -33.503 1.00 63.12 86 ARG A N 1
ATOM 679 C CA . ARG A 1 86 ? 25.377 1.351 -33.122 1.00 63.12 86 ARG A CA 1
ATOM 680 C C . ARG A 1 86 ? 25.185 1.401 -31.614 1.00 63.12 86 ARG A C 1
ATOM 682 O O . ARG A 1 86 ? 24.104 1.763 -31.161 1.00 63.12 86 ARG A O 1
ATOM 689 N N . PHE A 1 87 ? 26.231 1.116 -30.841 1.00 68.81 87 PHE A N 1
ATOM 690 C CA . PHE A 1 87 ? 26.188 1.193 -29.379 1.00 68.81 87 PHE A CA 1
ATOM 691 C C . PHE A 1 87 ? 25.942 2.626 -28.871 1.00 68.81 87 PHE A C 1
ATOM 693 O O . PHE A 1 87 ? 25.037 2.848 -28.069 1.00 68.81 87 PHE A O 1
ATOM 700 N N . ILE A 1 88 ? 26.681 3.615 -29.387 1.00 72.56 88 ILE A N 1
ATOM 701 C CA . ILE A 1 88 ? 26.521 5.032 -29.027 1.00 72.56 88 ILE A CA 1
ATOM 702 C C . ILE A 1 88 ? 25.153 5.558 -29.484 1.00 72.56 88 ILE A C 1
ATOM 704 O O . ILE A 1 88 ? 24.528 6.320 -28.753 1.00 72.56 88 ILE A O 1
ATOM 708 N N . SER A 1 89 ? 24.634 5.112 -30.635 1.00 75.69 89 SER A N 1
ATOM 709 C CA . SER A 1 89 ? 23.287 5.489 -31.096 1.00 75.69 89 SER A CA 1
ATOM 710 C C . SER A 1 89 ? 22.149 4.876 -30.265 1.00 75.69 89 SER A C 1
ATOM 712 O O . SER A 1 89 ? 21.072 5.462 -30.170 1.00 75.69 89 SER A O 1
ATOM 714 N N . ALA A 1 90 ? 22.382 3.722 -29.629 1.00 80.25 90 ALA A N 1
ATOM 715 C CA . ALA A 1 90 ? 21.396 3.043 -28.791 1.00 80.25 90 ALA A CA 1
ATOM 716 C C . ALA A 1 90 ? 21.318 3.621 -27.368 1.00 80.25 90 ALA A C 1
ATOM 718 O O . ALA A 1 90 ? 20.281 3.498 -26.715 1.00 80.25 90 ALA A O 1
ATOM 719 N N . LEU A 1 91 ? 22.382 4.272 -26.885 1.00 84.12 91 LEU A N 1
ATOM 720 C CA . LEU A 1 91 ? 22.463 4.789 -25.517 1.00 84.12 91 LEU A CA 1
ATOM 721 C C . LEU A 1 91 ? 21.392 5.860 -25.197 1.00 84.12 91 LEU A C 1
ATOM 723 O O . LEU A 1 91 ? 20.745 5.735 -24.155 1.00 84.12 91 LEU A O 1
ATOM 727 N N . PRO A 1 92 ? 21.107 6.852 -26.072 1.00 89.06 92 PRO A N 1
ATOM 728 C CA . PRO A 1 92 ? 20.015 7.803 -25.851 1.00 89.06 92 PRO A CA 1
ATOM 729 C C . PRO A 1 92 ? 18.639 7.131 -25.817 1.00 89.06 92 PRO A C 1
ATOM 731 O O . PRO A 1 92 ? 17.798 7.493 -24.998 1.00 89.06 92 PRO A O 1
ATOM 734 N N . VAL A 1 93 ? 18.414 6.128 -26.675 1.00 89.38 93 VAL A N 1
ATOM 735 C CA . VAL A 1 93 ? 17.150 5.375 -26.724 1.00 89.38 93 VAL A CA 1
ATOM 736 C C . VAL A 1 93 ? 16.966 4.562 -25.444 1.00 89.38 93 VAL A C 1
ATOM 738 O O . VAL A 1 93 ? 15.899 4.610 -24.840 1.00 89.38 93 VAL A O 1
ATOM 741 N N . ALA A 1 94 ? 18.012 3.872 -24.982 1.00 88.44 94 ALA A N 1
ATOM 742 C CA . ALA A 1 94 ? 17.992 3.142 -23.718 1.00 88.44 94 ALA A CA 1
ATOM 743 C C . ALA A 1 94 ? 17.747 4.078 -22.523 1.00 88.44 94 ALA A C 1
ATOM 745 O O . ALA A 1 94 ? 16.941 3.758 -21.651 1.00 88.44 94 ALA A O 1
ATOM 746 N N . GLY A 1 95 ? 18.380 5.256 -22.515 1.00 93.56 95 GLY A N 1
ATOM 747 C CA . GLY A 1 95 ? 18.148 6.292 -21.509 1.00 93.56 95 GLY A CA 1
ATOM 748 C C . GLY A 1 95 ? 16.705 6.802 -21.505 1.00 93.56 95 GLY A C 1
ATOM 749 O O . GLY A 1 95 ? 16.103 6.919 -20.440 1.00 93.56 95 GLY A O 1
ATOM 750 N N . LEU A 1 96 ? 16.116 7.036 -22.682 1.00 94.12 96 LEU A N 1
ATOM 751 C C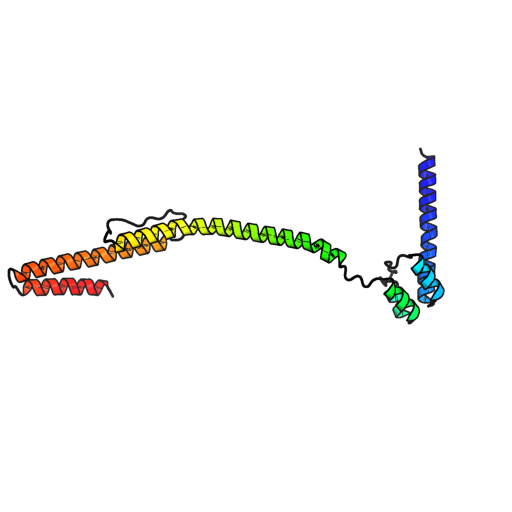A . LEU A 1 96 ? 14.716 7.447 -22.811 1.00 94.12 96 LEU A CA 1
ATOM 752 C C . LEU A 1 96 ? 13.759 6.359 -22.311 1.00 94.12 96 LEU A C 1
ATOM 754 O O . LEU A 1 96 ? 12.831 6.656 -21.564 1.00 94.12 96 LEU A O 1
ATOM 758 N N . VAL A 1 97 ? 14.000 5.098 -22.679 1.00 94.25 97 VAL A N 1
ATOM 759 C CA . VAL A 1 97 ? 13.209 3.957 -22.200 1.00 94.25 97 VAL A CA 1
ATOM 760 C C . VAL A 1 97 ? 13.301 3.851 -20.678 1.00 94.25 97 VAL A C 1
ATOM 762 O O . VAL A 1 97 ? 12.271 3.767 -20.011 1.00 94.25 97 VAL A O 1
ATOM 765 N N . ALA A 1 98 ? 14.507 3.928 -20.111 1.00 95.44 98 ALA A N 1
ATOM 766 C CA . ALA A 1 98 ? 14.708 3.912 -18.665 1.00 95.44 98 ALA A CA 1
ATOM 767 C C . ALA A 1 98 ? 13.982 5.076 -17.971 1.00 95.44 98 ALA A C 1
ATOM 769 O O . ALA A 1 98 ? 13.312 4.861 -16.962 1.00 95.44 98 ALA A O 1
ATOM 770 N N . LEU A 1 99 ? 14.041 6.287 -18.534 1.00 95.88 99 LEU A N 1
ATOM 771 C CA . LEU A 1 99 ? 13.327 7.450 -18.007 1.00 95.88 99 LEU A CA 1
ATOM 772 C C . LEU A 1 99 ? 11.810 7.231 -18.014 1.00 95.88 99 LEU A C 1
ATOM 774 O O . LEU A 1 99 ? 11.154 7.522 -17.017 1.00 95.88 99 LEU A O 1
ATOM 778 N N . ILE A 1 100 ? 11.255 6.674 -19.094 1.00 96.12 100 ILE A N 1
ATOM 779 C CA . ILE A 1 100 ? 9.830 6.327 -19.171 1.00 96.12 100 ILE A CA 1
ATOM 780 C C . ILE A 1 100 ? 9.467 5.338 -18.060 1.00 96.12 100 ILE A C 1
ATOM 782 O O . ILE A 1 100 ? 8.486 5.559 -17.355 1.00 96.12 100 ILE A O 1
ATOM 786 N N . PHE A 1 101 ? 10.265 4.288 -17.847 1.00 96.75 101 PHE A N 1
ATOM 787 C CA . PHE A 1 101 ? 10.025 3.334 -16.762 1.00 96.75 101 PHE A CA 1
ATOM 788 C C . PHE A 1 101 ? 10.097 3.982 -15.376 1.00 96.75 101 PHE A C 1
ATOM 790 O O . PHE A 1 101 ? 9.255 3.678 -14.534 1.00 96.75 101 PHE A O 1
ATOM 797 N N . ILE A 1 102 ? 11.040 4.898 -15.141 1.00 97.12 102 ILE A N 1
ATOM 798 C CA . ILE A 1 102 ? 11.146 5.642 -13.876 1.00 97.12 102 ILE A CA 1
ATOM 799 C C . ILE A 1 102 ? 9.902 6.506 -13.655 1.00 97.12 102 ILE A C 1
ATOM 801 O O . ILE A 1 102 ? 9.318 6.476 -12.573 1.00 97.12 102 ILE A O 1
ATOM 805 N N . VAL A 1 103 ? 9.462 7.241 -14.679 1.00 96.88 103 VAL A N 1
ATOM 806 C CA . VAL A 1 103 ? 8.260 8.081 -14.605 1.00 96.88 103 VAL A CA 1
ATOM 807 C C . VAL A 1 103 ? 7.018 7.226 -14.370 1.00 96.88 103 VAL A C 1
ATOM 809 O O . VAL A 1 103 ? 6.216 7.547 -13.498 1.00 96.88 103 VAL A O 1
ATOM 812 N N . LEU A 1 104 ? 6.867 6.110 -15.086 1.00 95.50 104 LEU A N 1
ATOM 813 C CA . LEU A 1 104 ? 5.754 5.185 -14.885 1.00 95.50 104 LEU A CA 1
ATOM 814 C C . LEU A 1 104 ? 5.767 4.593 -13.474 1.00 95.50 104 LEU A C 1
ATOM 816 O O . LEU A 1 104 ? 4.734 4.607 -12.813 1.00 95.50 104 LEU A O 1
ATOM 820 N N . ALA A 1 105 ? 6.918 4.129 -12.984 1.00 94.94 105 ALA A N 1
ATOM 821 C CA . ALA A 1 105 ? 7.055 3.608 -11.627 1.00 94.94 105 ALA A CA 1
ATOM 822 C C . ALA A 1 105 ? 6.705 4.669 -10.575 1.00 94.94 105 ALA A C 1
ATOM 824 O O . ALA A 1 105 ? 6.002 4.373 -9.611 1.00 94.94 105 ALA A O 1
ATOM 825 N N . PHE A 1 106 ? 7.129 5.917 -10.785 1.00 95.44 106 PHE A N 1
ATOM 826 C CA . PHE A 1 106 ? 6.788 7.038 -9.915 1.00 95.44 106 PHE A CA 1
ATOM 827 C C . PHE A 1 106 ? 5.281 7.333 -9.916 1.00 95.44 106 PHE A C 1
ATOM 829 O O . PHE A 1 106 ? 4.676 7.453 -8.851 1.00 95.44 106 PHE A O 1
ATOM 836 N N . LEU A 1 107 ? 4.650 7.378 -11.093 1.00 93.19 107 LEU A N 1
ATOM 837 C CA . LEU A 1 107 ? 3.203 7.566 -11.226 1.00 93.19 107 LEU A CA 1
ATOM 838 C C . LEU A 1 107 ? 2.421 6.425 -10.565 1.00 93.19 107 LEU A C 1
ATOM 840 O O . LEU A 1 107 ? 1.491 6.684 -9.801 1.00 93.19 107 LEU A O 1
ATOM 844 N N . PHE A 1 108 ? 2.822 5.171 -10.794 1.00 91.81 108 PHE A N 1
ATOM 845 C CA . PHE A 1 108 ? 2.248 4.011 -10.109 1.00 91.81 108 PHE A CA 1
ATOM 846 C C . PHE A 1 108 ? 2.416 4.115 -8.592 1.00 91.81 108 PHE A C 1
ATOM 848 O O . PHE A 1 108 ? 1.467 3.838 -7.861 1.00 91.81 108 PHE A O 1
ATOM 855 N N . GLY A 1 109 ? 3.583 4.561 -8.122 1.00 90.88 109 GLY A N 1
ATOM 856 C CA . GLY A 1 109 ? 3.859 4.796 -6.708 1.00 90.88 109 GLY A CA 1
ATOM 857 C C . GLY A 1 109 ? 2.910 5.820 -6.088 1.00 90.88 109 GLY A C 1
ATOM 858 O O . GLY A 1 109 ? 2.335 5.556 -5.033 1.00 90.88 109 GLY A O 1
ATOM 859 N N . ILE A 1 110 ? 2.673 6.950 -6.760 1.00 88.44 110 ILE A N 1
ATOM 860 C CA . ILE A 1 110 ? 1.710 7.968 -6.309 1.00 88.44 110 ILE A CA 1
ATOM 861 C C . ILE A 1 110 ? 0.290 7.394 -6.259 1.00 88.44 110 ILE A C 1
ATOM 863 O O . ILE A 1 110 ? -0.401 7.540 -5.247 1.00 88.44 110 ILE A O 1
ATOM 867 N N . LEU A 1 111 ? -0.144 6.707 -7.320 1.00 81.44 111 LEU A N 1
ATOM 868 C CA . LEU A 1 111 ? -1.482 6.114 -7.393 1.00 81.44 111 LEU A CA 1
ATOM 869 C C . LEU A 1 111 ? -1.712 5.083 -6.279 1.00 81.44 111 LEU A C 1
ATOM 871 O O . LEU A 1 111 ? -2.755 5.108 -5.622 1.00 81.44 111 LEU A O 1
ATOM 875 N N . TYR A 1 112 ? -0.732 4.212 -6.022 1.00 86.31 112 TYR A N 1
ATOM 876 C CA . TYR A 1 112 ? -0.809 3.229 -4.940 1.00 86.31 112 TYR A CA 1
ATOM 877 C C . TYR A 1 112 ? -0.754 3.878 -3.556 1.00 86.31 112 TYR A C 1
ATOM 879 O O . TYR A 1 112 ? -1.528 3.502 -2.676 1.00 86.31 112 TYR A O 1
ATOM 887 N N . SER A 1 113 ? 0.107 4.881 -3.362 1.00 88.81 113 SER A N 1
ATOM 888 C CA . SER A 1 113 ? 0.226 5.598 -2.089 1.00 88.81 113 SER A CA 1
ATOM 889 C C . SER A 1 113 ? -1.106 6.224 -1.667 1.00 88.81 113 SER A C 1
ATOM 891 O O . SER A 1 113 ? -1.538 6.053 -0.524 1.00 88.81 113 SER A O 1
ATOM 893 N N . HIS A 1 114 ? -1.833 6.852 -2.599 1.00 80.69 114 HIS A N 1
ATOM 894 C CA . HIS A 1 114 ? -3.143 7.441 -2.306 1.00 80.69 114 HIS A CA 1
ATOM 895 C C . HIS A 1 114 ? -4.186 6.421 -1.833 1.00 80.69 114 HIS A C 1
ATOM 897 O O . HIS A 1 114 ? -5.024 6.758 -0.993 1.00 80.69 114 HIS A O 1
ATOM 903 N N . LYS A 1 115 ? -4.121 5.177 -2.319 1.00 86.44 115 LYS A N 1
ATOM 904 C CA . LYS A 1 115 ? -5.043 4.104 -1.919 1.00 86.44 115 LYS A CA 1
ATOM 905 C C . LYS A 1 115 ? -4.805 3.616 -0.480 1.00 86.44 115 LYS A C 1
ATOM 907 O O . LYS A 1 115 ? -5.706 3.045 0.132 1.00 86.44 115 LYS A O 1
ATOM 912 N N . LEU A 1 116 ? -3.615 3.870 0.071 1.00 90.31 116 LEU A N 1
ATOM 913 C CA . LEU A 1 116 ? -3.204 3.441 1.412 1.00 90.31 116 LEU A CA 1
ATOM 914 C C . LEU A 1 116 ? -3.249 4.576 2.444 1.00 90.31 116 LEU A C 1
ATOM 916 O O . LEU A 1 116 ? -3.713 4.370 3.565 1.00 90.31 116 LEU A O 1
ATOM 920 N N . ALA A 1 117 ? -2.797 5.775 2.070 1.00 90.94 117 ALA A N 1
ATOM 921 C CA . ALA A 1 117 ? -2.557 6.874 3.006 1.00 90.94 117 ALA A CA 1
ATOM 922 C C . ALA A 1 117 ? -3.822 7.315 3.764 1.00 90.94 117 ALA A C 1
ATOM 924 O O . ALA A 1 117 ? -3.795 7.481 4.982 1.00 90.94 117 ALA A O 1
ATOM 925 N N . GLY A 1 118 ? -4.949 7.469 3.061 1.00 90.56 118 GLY A N 1
ATOM 926 C CA . GLY A 1 118 ? -6.212 7.894 3.673 1.00 90.56 118 GLY A CA 1
ATOM 927 C C . GLY A 1 118 ? -6.736 6.908 4.729 1.00 90.56 118 GLY A C 1
ATOM 928 O O . GLY A 1 118 ? -7.012 7.320 5.858 1.00 90.56 118 GLY A O 1
ATOM 929 N N . PRO A 1 119 ? -6.875 5.615 4.392 1.00 93.75 119 PRO A N 1
ATOM 930 C CA . PRO A 1 119 ? -7.264 4.576 5.343 1.00 93.75 119 PRO A CA 1
ATOM 931 C C . PRO A 1 119 ? -6.344 4.450 6.560 1.00 93.75 119 PRO A C 1
ATOM 933 O O . PRO A 1 119 ? -6.843 4.380 7.682 1.00 93.75 119 PRO A O 1
ATOM 936 N N . ILE A 1 120 ? -5.021 4.472 6.352 1.00 94.38 120 ILE A N 1
ATOM 937 C CA . ILE A 1 120 ? -4.030 4.384 7.436 1.00 94.38 120 ILE A CA 1
ATOM 938 C C . ILE A 1 120 ? -4.202 5.554 8.402 1.00 94.38 120 ILE A C 1
ATOM 940 O O . ILE A 1 120 ? -4.325 5.342 9.605 1.00 94.38 120 ILE A O 1
ATOM 944 N N . TYR A 1 121 ? -4.311 6.776 7.877 1.00 93.38 121 TYR A N 1
ATOM 945 C CA . TYR A 1 121 ? -4.518 7.967 8.698 1.00 93.38 121 TYR A CA 1
ATOM 946 C C . TYR A 1 121 ? -5.806 7.895 9.536 1.00 93.38 121 TYR A C 1
ATOM 948 O O . TYR A 1 121 ? -5.830 8.300 10.699 1.00 93.38 121 TYR A O 1
ATOM 956 N N . ARG A 1 122 ? -6.900 7.353 8.979 1.00 92.75 122 ARG A N 1
ATOM 957 C CA . ARG A 1 122 ? -8.158 7.164 9.731 1.00 92.75 122 ARG A CA 1
ATOM 958 C C . ARG A 1 122 ? -8.011 6.151 10.864 1.00 92.75 122 ARG A C 1
ATOM 960 O O . ARG A 1 122 ? -8.576 6.363 11.938 1.00 92.75 122 ARG A O 1
ATOM 967 N N . ILE A 1 123 ? -7.271 5.070 10.631 1.00 94.75 123 ILE A N 1
ATOM 968 C CA . ILE A 1 123 ? -6.990 4.051 11.647 1.00 94.75 123 ILE A CA 1
ATOM 969 C C . ILE A 1 123 ? -6.090 4.629 12.746 1.00 94.75 123 ILE A C 1
ATOM 971 O O . ILE A 1 123 ? -6.376 4.446 13.924 1.00 94.75 123 ILE A O 1
ATOM 975 N N . GLU A 1 124 ? -5.063 5.397 12.389 1.00 95.75 124 GLU A N 1
ATOM 976 C CA . GLU A 1 124 ? -4.214 6.096 13.359 1.00 95.75 124 GLU A CA 1
ATOM 977 C C . GLU A 1 124 ? -5.042 7.037 14.244 1.00 95.75 124 GLU A C 1
ATOM 979 O O . GLU A 1 124 ? -4.987 6.962 15.472 1.00 95.75 124 GLU A O 1
ATOM 984 N N . LYS A 1 125 ? -5.883 7.882 13.633 1.00 93.88 125 LYS A N 1
ATOM 985 C CA . LYS A 1 125 ? -6.772 8.786 14.375 1.00 93.88 125 LYS A CA 1
ATOM 986 C C . LYS A 1 125 ? -7.738 8.044 15.287 1.00 93.88 125 LYS A C 1
ATOM 988 O O . LYS A 1 125 ? -7.993 8.515 16.391 1.00 93.88 125 LYS A O 1
ATOM 993 N N . THR A 1 126 ? -8.230 6.890 14.850 1.00 93.94 126 THR A N 1
ATOM 994 C CA . THR A 1 126 ? -9.044 5.999 15.680 1.00 93.94 126 THR A CA 1
ATOM 995 C C . THR A 1 126 ? -8.267 5.527 16.904 1.00 93.94 126 THR A C 1
ATOM 997 O O . THR A 1 126 ? -8.746 5.675 18.023 1.00 93.94 126 THR A O 1
ATOM 1000 N N . ILE A 1 127 ? -7.060 4.991 16.714 1.00 94.31 127 ILE A N 1
ATOM 1001 C CA . ILE A 1 127 ? -6.233 4.497 17.820 1.00 94.31 127 ILE A CA 1
ATOM 1002 C C . ILE A 1 127 ? -5.956 5.628 18.818 1.00 94.31 127 ILE A C 1
ATOM 1004 O O . ILE A 1 127 ? -6.089 5.429 20.023 1.00 94.31 127 ILE A O 1
ATOM 1008 N N . LEU A 1 128 ? -5.664 6.837 18.332 1.00 95.12 128 LEU A N 1
ATOM 1009 C CA . LEU A 1 128 ? -5.479 8.011 19.187 1.00 95.12 128 LEU A CA 1
ATOM 1010 C C . LEU A 1 128 ? -6.745 8.370 19.980 1.00 95.12 128 LEU A C 1
ATOM 1012 O O . LEU A 1 128 ? -6.644 8.735 21.149 1.00 95.12 128 LEU A O 1
ATOM 1016 N N . GLN A 1 129 ? -7.936 8.257 19.386 1.00 93.06 129 GLN A N 1
ATOM 1017 C CA . GLN A 1 129 ? -9.194 8.465 20.111 1.00 93.06 129 GLN A CA 1
ATOM 1018 C C . GLN A 1 129 ? -9.389 7.425 21.222 1.00 93.06 129 GLN A C 1
ATOM 1020 O O . GLN A 1 129 ? -9.724 7.814 22.341 1.00 93.06 129 GLN A O 1
ATOM 1025 N N . LEU A 1 130 ? -9.089 6.148 20.950 1.00 92.38 130 LEU A N 1
ATOM 1026 C CA . LEU A 1 130 ? -9.172 5.068 21.941 1.00 92.38 130 LEU A CA 1
ATOM 1027 C C . LEU A 1 130 ? -8.202 5.267 23.108 1.00 92.38 130 LEU A C 1
ATOM 1029 O O . LEU A 1 130 ? -8.585 5.058 24.261 1.00 92.38 130 LEU A O 1
ATOM 1033 N N . ILE A 1 131 ? -6.969 5.700 22.822 1.00 91.56 131 ILE A N 1
ATOM 1034 C CA . ILE A 1 131 ? -5.959 6.029 23.842 1.00 91.56 131 ILE A CA 1
ATOM 1035 C C . ILE A 1 131 ? -6.447 7.177 24.732 1.00 91.56 131 ILE A C 1
ATOM 1037 O O . ILE A 1 131 ? -6.284 7.127 25.948 1.00 91.56 131 ILE A O 1
ATOM 1041 N N . ASN A 1 132 ? -7.113 8.174 24.146 1.00 93.38 132 ASN A N 1
ATOM 1042 C CA . ASN A 1 132 ? -7.699 9.298 24.881 1.00 93.38 132 ASN A CA 1
ATOM 1043 C C . ASN A 1 132 ? -9.012 8.942 25.608 1.00 93.38 132 ASN A C 1
ATOM 1045 O O . ASN A 1 132 ? -9.651 9.820 26.183 1.00 93.38 132 ASN A O 1
ATOM 1049 N N . GLY A 1 133 ? -9.436 7.674 25.579 1.00 87.25 133 GLY A N 1
ATOM 1050 C CA . GLY A 1 133 ? -10.625 7.186 26.276 1.00 87.25 133 GLY A CA 1
ATOM 1051 C C . GLY A 1 133 ? -11.950 7.442 25.556 1.00 87.25 133 GLY A C 1
ATOM 1052 O O . GLY A 1 133 ? -12.992 7.046 26.073 1.00 87.25 133 GLY A O 1
ATOM 1053 N N . ASN A 1 134 ? -11.937 8.052 24.367 1.00 90.25 134 ASN A N 1
ATOM 1054 C CA . ASN A 1 134 ? -13.131 8.139 23.532 1.00 90.25 134 ASN A CA 1
ATOM 1055 C C . ASN A 1 134 ? -13.319 6.808 22.797 1.00 90.25 134 ASN A C 1
ATOM 1057 O O . ASN A 1 134 ? -12.397 6.350 22.127 1.00 90.25 134 ASN A O 1
ATOM 1061 N N . ARG A 1 135 ? -14.496 6.192 22.935 1.00 85.81 135 ARG A N 1
ATOM 1062 C CA . ARG A 1 135 ? -14.852 4.912 22.296 1.00 85.81 135 ARG A CA 1
ATOM 1063 C C . ARG A 1 135 ? -16.235 4.926 21.642 1.00 85.81 135 ARG A C 1
ATOM 1065 O O . ARG A 1 135 ? -16.605 3.955 21.000 1.00 85.81 135 ARG A O 1
ATOM 1072 N N . ASP A 1 136 ? -16.971 6.034 21.743 1.00 88.06 136 ASP A N 1
ATOM 1073 C CA . ASP A 1 136 ? -18.330 6.163 21.199 1.00 88.06 136 ASP A CA 1
ATOM 1074 C C . ASP A 1 136 ? -18.297 6.487 19.696 1.00 88.06 136 ASP A C 1
ATOM 1076 O O . ASP A 1 136 ? -18.703 7.554 19.229 1.00 88.06 136 ASP A O 1
ATOM 1080 N N . PHE A 1 137 ? -17.689 5.592 18.920 1.00 89.06 137 PHE A N 1
ATOM 1081 C CA . PHE A 1 137 ? -17.613 5.707 17.473 1.00 89.06 137 PHE A CA 1
ATOM 1082 C C . PHE A 1 137 ? -17.362 4.347 16.819 1.00 89.06 137 PHE A C 1
ATOM 1084 O O . PHE A 1 137 ? -16.869 3.406 17.434 1.00 89.06 137 PHE A O 1
ATOM 1091 N N . LYS A 1 138 ? -17.652 4.262 15.516 1.00 90.12 138 LYS A N 1
ATOM 1092 C CA . LYS A 1 138 ? -17.277 3.117 14.678 1.00 90.12 138 LYS A CA 1
ATOM 1093 C C . LYS A 1 138 ? -16.345 3.545 13.562 1.00 90.12 138 LYS A C 1
ATOM 1095 O O . LYS A 1 138 ? -16.594 4.524 12.854 1.00 90.12 138 LYS A O 1
ATOM 1100 N N . VAL A 1 139 ? -15.291 2.769 13.362 1.00 92.88 139 VAL A N 1
ATOM 1101 C CA . VAL A 1 139 ? -14.366 2.922 12.244 1.00 92.88 139 VAL A CA 1
ATOM 1102 C C . VAL A 1 139 ? -15.081 2.519 10.967 1.00 92.88 139 VAL A C 1
ATOM 1104 O O . VAL A 1 139 ? -15.489 1.371 10.801 1.00 92.88 139 VAL A O 1
ATOM 1107 N N . LYS A 1 140 ? -15.217 3.457 10.031 1.00 92.94 140 LYS A N 1
ATOM 1108 C CA . LYS A 1 140 ? -15.792 3.189 8.714 1.00 92.94 140 LYS A CA 1
ATOM 1109 C C . LYS A 1 140 ? -14.869 3.707 7.624 1.00 92.94 140 LYS A C 1
ATOM 1111 O O . LYS A 1 140 ? -14.579 4.901 7.547 1.00 92.94 140 LYS A O 1
ATOM 1116 N N . LEU A 1 141 ? -14.436 2.791 6.768 1.00 94.31 141 LEU A N 1
ATOM 1117 C CA . LEU A 1 141 ? -13.654 3.079 5.572 1.00 94.31 141 LEU A CA 1
ATOM 1118 C C . LEU A 1 141 ? -14.545 3.034 4.321 1.00 94.31 141 LEU A C 1
ATOM 1120 O O . LEU A 1 141 ? -15.660 2.504 4.340 1.00 94.31 141 LEU A O 1
ATOM 1124 N N . ARG A 1 142 ? -14.088 3.655 3.231 1.00 91.62 142 ARG A N 1
ATOM 1125 C CA . ARG A 1 142 ? -14.802 3.670 1.946 1.00 91.62 142 ARG A CA 1
ATOM 1126 C C . ARG A 1 142 ? -14.665 2.300 1.285 1.00 91.62 142 ARG A C 1
ATOM 1128 O O . ARG A 1 142 ? -13.632 1.661 1.408 1.00 91.62 142 ARG A O 1
ATOM 1135 N N . LYS A 1 143 ? -15.664 1.875 0.502 1.00 88.75 143 LYS A N 1
ATOM 1136 C CA . LYS A 1 143 ? -15.663 0.555 -0.171 1.00 88.75 143 LYS A CA 1
ATOM 1137 C C . LYS A 1 143 ? -14.425 0.276 -1.044 1.00 88.75 143 LYS A C 1
ATOM 1139 O O . LYS A 1 143 ? -14.134 -0.884 -1.293 1.00 88.75 143 LYS A O 1
ATOM 1144 N N . GLY A 1 144 ? -13.744 1.314 -1.536 1.00 88.62 144 GLY A N 1
ATOM 1145 C CA . GLY A 1 144 ? -12.532 1.191 -2.358 1.00 88.62 144 GLY A CA 1
ATOM 1146 C C . GLY A 1 144 ? -11.211 1.234 -1.581 1.00 88.62 144 GLY A C 1
ATOM 1147 O O . GLY A 1 144 ? -10.154 1.173 -2.206 1.00 88.62 144 GLY A O 1
ATOM 1148 N N . ASP A 1 145 ? -11.264 1.373 -0.256 1.00 92.00 145 ASP A N 1
ATOM 1149 C CA . ASP A 1 145 ? -10.088 1.403 0.611 1.00 92.00 145 ASP A CA 1
ATOM 1150 C C . ASP A 1 145 ? -9.555 -0.024 0.840 1.00 92.00 145 ASP A C 1
ATOM 1152 O O . ASP A 1 145 ? -10.325 -0.976 0.933 1.00 92.00 145 ASP A O 1
ATOM 1156 N N . GLU A 1 146 ? -8.239 -0.188 0.978 1.00 91.56 146 GLU A N 1
ATOM 1157 C CA . GLU A 1 146 ? -7.615 -1.518 1.133 1.00 91.56 146 GLU A CA 1
ATOM 1158 C C . GLU A 1 146 ? -7.873 -2.159 2.511 1.00 91.56 146 GLU A C 1
ATOM 1160 O O . GLU A 1 146 ? -8.037 -3.371 2.645 1.00 91.56 146 GLU A O 1
ATOM 1165 N N . PHE A 1 147 ? -7.950 -1.346 3.566 1.00 95.38 147 PHE A N 1
ATOM 1166 C CA . PHE A 1 147 ? -7.911 -1.817 4.955 1.00 95.38 147 PHE A CA 1
ATOM 1167 C C . PHE A 1 147 ? -9.294 -2.076 5.576 1.00 95.38 147 PHE A C 1
ATOM 1169 O O . PHE A 1 147 ? -9.441 -2.000 6.795 1.00 95.38 147 PHE A O 1
ATOM 1176 N N . LEU A 1 148 ? -10.317 -2.397 4.773 1.00 95.44 148 LEU A N 1
ATOM 1177 C CA . LEU A 1 148 ? -11.689 -2.647 5.257 1.00 95.44 148 LEU A CA 1
ATOM 1178 C C . LEU A 1 148 ? -11.731 -3.695 6.379 1.00 95.44 148 LEU A C 1
ATOM 1180 O O . LEU A 1 148 ? -12.274 -3.439 7.449 1.00 95.44 148 LEU A O 1
ATOM 1184 N N . LYS A 1 149 ? -11.070 -4.841 6.170 1.00 96.38 149 LYS A N 1
ATOM 1185 C CA . LYS A 1 149 ? -10.995 -5.924 7.166 1.00 96.38 149 LYS A CA 1
ATOM 1186 C C . LYS A 1 149 ? -10.312 -5.485 8.462 1.00 96.38 149 LYS A C 1
ATOM 1188 O O . LYS A 1 149 ? -10.695 -5.926 9.542 1.00 96.38 149 LYS A O 1
ATOM 1193 N N . LEU A 1 150 ? -9.291 -4.631 8.361 1.00 96.19 150 LEU A N 1
ATOM 1194 C CA . LEU A 1 150 ? -8.606 -4.089 9.531 1.00 96.19 150 LEU A CA 1
ATOM 1195 C C . LEU A 1 150 ? -9.523 -3.128 10.292 1.00 96.19 150 LEU A C 1
ATOM 1197 O O . LEU A 1 150 ? -9.601 -3.230 11.507 1.00 96.19 150 LEU A O 1
ATOM 1201 N N . ALA A 1 151 ? -10.273 -2.265 9.602 1.00 96.19 151 ALA A N 1
ATOM 1202 C CA . ALA A 1 151 ? -11.280 -1.419 10.242 1.00 96.19 151 ALA A CA 1
ATOM 1203 C C . ALA A 1 151 ? -12.351 -2.245 10.975 1.00 96.19 151 ALA A C 1
ATOM 1205 O O . ALA A 1 151 ? -12.660 -1.945 12.125 1.00 96.19 151 ALA A O 1
ATOM 1206 N N . ASP A 1 152 ? -12.851 -3.324 10.364 1.00 96.44 152 ASP A N 1
ATOM 1207 C CA . ASP A 1 152 ? -13.791 -4.245 11.019 1.00 96.44 152 ASP A CA 1
ATOM 1208 C C . ASP A 1 152 ? -13.166 -4.920 12.248 1.00 96.44 152 ASP A C 1
ATOM 1210 O O . ASP A 1 152 ? -13.808 -5.067 13.286 1.00 96.44 152 ASP A O 1
ATOM 1214 N N . THR A 1 153 ? -11.888 -5.291 12.159 1.00 95.88 153 THR A N 1
ATOM 1215 C CA . THR A 1 153 ? -11.142 -5.887 13.276 1.00 95.88 153 THR A CA 1
ATOM 1216 C C . THR A 1 153 ? -10.953 -4.885 14.416 1.00 95.88 153 THR A C 1
ATOM 1218 O O . THR A 1 153 ? -11.132 -5.247 15.575 1.00 95.88 153 THR A O 1
ATOM 1221 N N . VAL A 1 154 ? -10.663 -3.618 14.104 1.00 95.50 154 VAL A N 1
ATOM 1222 C CA . VAL A 1 154 ? -10.587 -2.539 15.098 1.00 95.50 154 VAL A CA 1
ATOM 1223 C C . VAL A 1 154 ? -11.954 -2.300 15.739 1.00 95.50 154 VAL A C 1
ATOM 1225 O O . VAL A 1 154 ? -12.017 -2.182 16.954 1.00 95.50 154 VAL A O 1
ATOM 1228 N N . ASN A 1 155 ? -13.055 -2.314 14.981 1.00 95.94 155 ASN A N 1
ATOM 1229 C CA . ASN A 1 155 ? -14.400 -2.219 15.564 1.00 95.94 155 ASN A CA 1
ATOM 1230 C C . ASN A 1 155 ? -14.679 -3.358 16.553 1.00 95.94 155 ASN A C 1
ATOM 1232 O O . ASN A 1 155 ? -15.156 -3.104 17.651 1.00 95.94 155 ASN A O 1
ATOM 1236 N N . ARG A 1 156 ? -14.316 -4.599 16.206 1.00 94.69 156 ARG A N 1
ATOM 1237 C CA . ARG A 1 156 ? -14.452 -5.741 17.125 1.00 94.69 156 ARG A CA 1
ATOM 1238 C C . ARG A 1 156 ? -13.605 -5.575 18.386 1.00 94.69 156 ARG A C 1
ATOM 1240 O O . ARG A 1 156 ? -14.031 -5.998 19.455 1.00 94.69 156 ARG A O 1
ATOM 1247 N N . LEU A 1 157 ? -12.419 -4.976 18.266 1.00 92.81 157 LEU A N 1
ATOM 1248 C CA . LEU A 1 157 ? -11.579 -4.649 19.415 1.00 92.81 157 LEU A CA 1
ATOM 1249 C C . LEU A 1 157 ? -12.246 -3.597 20.313 1.00 92.81 157 LEU A C 1
ATOM 1251 O O . LEU A 1 157 ? -12.230 -3.765 21.526 1.00 92.81 157 LEU A O 1
ATOM 1255 N N . ILE A 1 158 ? -12.851 -2.555 19.735 1.00 93.75 158 ILE A N 1
ATOM 1256 C CA . ILE A 1 158 ? -13.602 -1.538 20.490 1.00 93.75 158 ILE A CA 1
ATOM 1257 C C . ILE A 1 158 ? -14.762 -2.197 21.243 1.00 93.75 158 ILE A C 1
ATOM 1259 O O . ILE A 1 158 ? -14.831 -2.071 22.462 1.00 93.75 158 ILE A O 1
ATOM 1263 N N . ASP A 1 159 ? -15.588 -2.990 20.549 1.00 93.06 159 ASP A N 1
ATOM 1264 C CA . ASP A 1 159 ? -16.718 -3.707 21.153 1.00 93.06 159 ASP A CA 1
ATOM 1265 C C . ASP A 1 159 ? -16.256 -4.619 22.310 1.00 93.06 159 ASP A C 1
ATOM 1267 O O . ASP A 1 159 ? -16.895 -4.702 23.358 1.00 93.06 159 ASP A O 1
ATOM 1271 N N . TYR A 1 160 ? -15.124 -5.305 22.136 1.00 90.44 160 TYR A N 1
ATOM 1272 C CA . TYR A 1 160 ? -14.524 -6.144 23.173 1.00 90.44 160 TYR A CA 1
ATOM 1273 C C . TYR A 1 160 ? -14.044 -5.324 24.384 1.00 90.44 160 TYR A C 1
ATOM 1275 O O . TYR A 1 160 ? -14.291 -5.698 25.531 1.00 90.44 160 TYR A O 1
ATOM 1283 N N . MET A 1 161 ? -13.389 -4.184 24.149 1.00 90.38 161 MET A N 1
ATOM 1284 C CA . MET A 1 161 ? -12.951 -3.283 25.217 1.00 90.38 161 MET A CA 1
ATOM 1285 C C . MET A 1 161 ? -14.133 -2.696 25.999 1.00 90.38 161 MET A C 1
ATOM 1287 O O . MET A 1 161 ? -14.043 -2.584 27.222 1.00 90.38 161 MET A O 1
ATOM 1291 N N . ASP A 1 162 ? -15.230 -2.354 25.322 1.00 91.19 162 ASP A N 1
ATOM 1292 C CA . ASP A 1 162 ? -16.438 -1.832 25.965 1.00 91.19 162 ASP A CA 1
ATOM 1293 C C . ASP A 1 162 ? -17.117 -2.901 26.831 1.00 91.19 162 ASP A C 1
ATOM 1295 O O . ASP A 1 162 ? -17.422 -2.637 27.992 1.00 91.19 162 ASP A O 1
ATOM 1299 N N . LYS A 1 163 ? -17.214 -4.149 26.354 1.00 90.25 163 LYS A N 1
ATOM 1300 C CA . LYS A 1 163 ? -17.692 -5.273 27.182 1.00 90.25 163 LYS A CA 1
ATOM 1301 C C . LYS A 1 163 ? -16.859 -5.472 28.451 1.00 90.25 163 LYS A C 1
ATOM 1303 O O . LYS A 1 163 ? -17.417 -5.653 29.534 1.00 90.25 163 LYS A O 1
ATOM 1308 N N . ASN A 1 164 ? -15.528 -5.430 28.329 1.00 90.75 164 ASN A N 1
ATOM 1309 C CA . ASN A 1 164 ? -14.626 -5.546 29.479 1.00 90.75 164 ASN A CA 1
ATOM 1310 C C . ASN A 1 164 ? -14.844 -4.402 30.476 1.00 90.75 164 ASN A C 1
ATOM 1312 O O . ASN A 1 164 ? -14.834 -4.618 31.687 1.00 90.75 164 ASN A O 1
ATOM 1316 N N . ARG A 1 165 ? -15.045 -3.178 29.979 1.00 91.12 165 ARG A N 1
ATOM 1317 C CA . ARG A 1 165 ? -15.337 -2.018 30.820 1.00 91.12 165 ARG A CA 1
ATOM 1318 C C . ARG A 1 165 ? -16.661 -2.190 31.564 1.00 91.12 165 ARG A C 1
ATOM 1320 O O . ARG A 1 165 ? -16.689 -1.964 32.771 1.00 91.12 165 ARG A O 1
ATOM 1327 N N . ASP A 1 166 ? -17.718 -2.610 30.878 1.00 91.88 166 ASP A N 1
ATOM 1328 C CA . ASP A 1 166 ? -19.038 -2.800 31.482 1.00 91.88 166 ASP A CA 1
ATOM 1329 C C . ASP A 1 166 ? -18.999 -3.844 32.604 1.00 91.88 166 ASP A C 1
ATOM 1331 O O . ASP A 1 166 ? -19.648 -3.672 33.637 1.00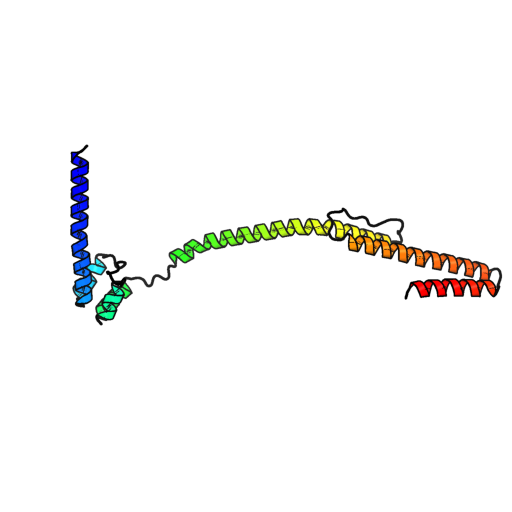 91.88 166 ASP A O 1
ATOM 1335 N N . LEU A 1 167 ? -18.211 -4.915 32.438 1.00 92.50 167 LEU A N 1
ATOM 1336 C CA . LEU A 1 167 ? -17.949 -5.868 33.517 1.00 92.50 167 LEU A CA 1
ATOM 1337 C C . LEU A 1 167 ?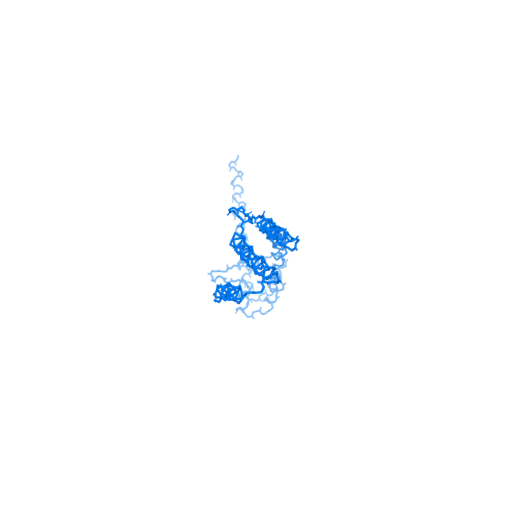 -17.289 -5.180 34.713 1.00 92.50 167 LEU A C 1
ATOM 1339 O O . LEU A 1 167 ? -17.762 -5.336 35.835 1.00 92.50 167 LEU A O 1
ATOM 1343 N N . LEU A 1 168 ? -16.212 -4.422 34.491 1.00 93.25 168 LEU A N 1
ATOM 1344 C CA . LEU A 1 168 ? -15.511 -3.727 35.573 1.00 93.25 168 LEU A CA 1
ATOM 1345 C C . LEU A 1 168 ? -16.433 -2.746 36.309 1.00 93.25 168 LEU A C 1
ATOM 1347 O O . LEU A 1 168 ? -16.360 -2.653 37.533 1.00 93.25 168 LEU A O 1
ATOM 1351 N N . GLU A 1 169 ? -17.323 -2.050 35.598 1.00 94.12 169 GLU A N 1
ATOM 1352 C CA . GLU A 1 169 ? -18.315 -1.159 36.208 1.00 94.12 169 GLU A CA 1
ATOM 1353 C C . GLU A 1 169 ? -19.343 -1.932 37.052 1.00 94.12 169 GLU A C 1
ATOM 1355 O O . GLU A 1 169 ? -19.634 -1.515 38.177 1.00 94.12 169 GLU A O 1
ATOM 1360 N N . ARG A 1 170 ? -19.841 -3.085 36.576 1.00 92.56 170 ARG A N 1
ATOM 1361 C CA . ARG A 1 170 ? -20.737 -3.956 37.362 1.00 92.56 170 ARG A CA 1
ATOM 1362 C C . ARG A 1 170 ? -20.048 -4.546 38.590 1.00 92.56 170 ARG A C 1
ATOM 1364 O O . ARG A 1 170 ? -20.600 -4.473 39.684 1.00 92.56 170 ARG A O 1
ATOM 1371 N N . VAL A 1 171 ? -18.829 -5.063 38.436 1.00 94.12 171 VAL A N 1
ATOM 1372 C CA . VAL A 1 171 ? -18.028 -5.602 39.545 1.00 94.12 171 VAL A CA 1
ATOM 1373 C C . VAL A 1 171 ? -17.764 -4.517 40.583 1.00 94.12 171 VAL A C 1
ATOM 1375 O O . VAL A 1 171 ? -17.997 -4.749 41.767 1.00 94.12 171 VAL A O 1
ATOM 1378 N N . LYS A 1 172 ? -17.352 -3.314 40.157 1.00 94.31 172 LYS A N 1
ATOM 1379 C CA . LYS A 1 172 ? -17.161 -2.173 41.060 1.00 94.31 172 LYS A CA 1
ATOM 1380 C C . LYS A 1 172 ? -18.447 -1.838 41.814 1.00 94.31 172 LYS A C 1
ATOM 1382 O O . LYS A 1 172 ? -18.412 -1.711 43.031 1.00 94.31 172 LYS A O 1
ATOM 1387 N N . LYS A 1 173 ? -19.582 -1.741 41.115 1.00 91.81 173 LYS A N 1
ATOM 1388 C CA . LYS A 1 173 ? -20.878 -1.460 41.745 1.00 91.81 173 LYS A CA 1
ATOM 1389 C C . LYS A 1 173 ? -21.235 -2.512 42.802 1.00 91.81 173 LYS A C 1
ATOM 1391 O O . LYS A 1 173 ? -21.636 -2.153 43.905 1.00 91.81 173 LYS A O 1
ATOM 1396 N N . ASN A 1 174 ? -21.060 -3.793 42.485 1.00 90.00 174 ASN A N 1
ATOM 1397 C CA . ASN A 1 174 ? -21.343 -4.885 43.414 1.00 90.00 174 ASN A CA 1
ATOM 1398 C C . ASN A 1 174 ? -20.392 -4.864 44.631 1.00 90.00 174 ASN A C 1
ATOM 1400 O O . ASN A 1 174 ? -20.818 -5.179 45.742 1.00 90.00 174 ASN A O 1
ATOM 1404 N N . LEU A 1 175 ? -19.125 -4.467 44.449 1.00 90.25 175 LEU A N 1
ATOM 1405 C CA . LEU A 1 175 ? -18.172 -4.264 45.549 1.00 90.25 175 LEU A CA 1
ATOM 1406 C C . LEU A 1 175 ? -18.586 -3.088 46.447 1.00 90.25 175 LEU A C 1
ATOM 1408 O O . LEU A 1 175 ? -18.638 -3.257 47.663 1.00 90.25 175 LEU A O 1
ATOM 1412 N N . ASP A 1 176 ? -18.962 -1.946 45.863 1.00 90.94 176 ASP A N 1
ATOM 1413 C CA . ASP A 1 176 ? -19.451 -0.772 46.604 1.00 90.94 176 ASP A CA 1
ATOM 1414 C C . ASP A 1 176 ? -20.722 -1.105 47.422 1.00 90.94 176 ASP A C 1
ATOM 1416 O O . ASP A 1 176 ? -20.949 -0.558 48.505 1.00 90.94 176 ASP A O 1
ATOM 1420 N N . GLU A 1 177 ? -21.585 -1.993 46.914 1.00 88.75 177 GLU A N 1
ATOM 1421 C CA . GLU A 1 177 ? -22.761 -2.503 47.635 1.00 88.75 177 GLU A CA 1
ATOM 1422 C C . GLU A 1 177 ? -22.375 -3.462 48.772 1.00 88.75 177 GLU A C 1
ATOM 1424 O O . GLU A 1 177 ? -22.929 -3.367 49.871 1.00 88.75 177 GLU A O 1
ATOM 1429 N N . PHE A 1 178 ? -21.401 -4.346 48.542 1.00 88.75 178 PHE A N 1
ATOM 1430 C CA . PHE A 1 178 ? -20.891 -5.261 49.562 1.00 88.75 178 PHE A CA 1
ATOM 1431 C C . PHE A 1 178 ? -20.226 -4.520 50.730 1.00 88.75 178 PHE A C 1
ATOM 1433 O O . PHE A 1 178 ? -20.471 -4.875 51.881 1.00 88.75 178 PHE A O 1
ATOM 1440 N N . GLU A 1 179 ? -19.446 -3.466 50.466 1.00 89.56 179 GLU A N 1
ATOM 1441 C CA . GLU A 1 179 ? -18.846 -2.632 51.519 1.00 89.56 179 GLU A CA 1
ATOM 1442 C C . GLU A 1 179 ? -19.908 -1.996 52.428 1.00 89.56 179 GLU A C 1
ATOM 1444 O O . GLU A 1 179 ? -19.728 -1.915 53.644 1.00 89.56 179 GLU A O 1
ATOM 1449 N N . LYS A 1 180 ? -21.046 -1.583 51.856 1.00 91.19 180 LYS A N 1
ATOM 1450 C CA . LYS A 1 180 ? -22.166 -1.002 52.614 1.00 91.19 180 LYS A CA 1
ATOM 1451 C C . LYS A 1 180 ? -22.949 -2.043 53.404 1.00 91.19 180 LYS A C 1
ATOM 1453 O O . LYS A 1 180 ? -23.546 -1.718 54.429 1.00 91.19 180 LYS A O 1
ATOM 1458 N N . SER A 1 181 ? -23.045 -3.269 52.902 1.00 89.81 181 SER A N 1
ATOM 1459 C CA . SER A 1 181 ? -23.843 -4.336 53.509 1.00 89.81 181 SER A CA 1
ATOM 1460 C C . SER A 1 181 ? -23.223 -5.701 53.209 1.00 89.81 181 SER A C 1
ATOM 1462 O O . SER A 1 181 ? -23.628 -6.363 52.248 1.00 89.81 181 SER A O 1
ATOM 1464 N N . PRO A 1 182 ? -22.259 -6.144 54.038 1.00 86.62 182 PRO A N 1
ATOM 1465 C CA . PRO A 1 182 ? -21.542 -7.388 53.803 1.00 86.62 182 PRO A CA 1
ATOM 1466 C C . PRO A 1 182 ? -22.495 -8.584 53.718 1.00 86.62 182 PRO A C 1
ATOM 1468 O O . PRO A 1 182 ? -23.172 -8.939 54.683 1.00 86.62 182 PRO A O 1
ATOM 1471 N N . ASN A 1 183 ? -22.546 -9.218 52.546 1.00 85.81 183 ASN A N 1
ATOM 1472 C CA . ASN A 1 183 ? -23.367 -10.397 52.293 1.00 85.81 183 ASN A CA 1
ATOM 1473 C C . ASN A 1 183 ? -22.648 -11.369 51.352 1.00 85.81 183 ASN A C 1
ATOM 1475 O O . ASN A 1 183 ? -22.260 -11.011 50.241 1.00 85.81 183 ASN A O 1
ATOM 1479 N N . PHE A 1 184 ? -22.538 -12.628 51.778 1.00 84.44 184 PHE A N 1
ATOM 1480 C CA . PHE A 1 184 ? -21.899 -13.708 51.024 1.00 84.44 184 PHE A CA 1
ATOM 1481 C C . PHE A 1 184 ? -22.497 -13.908 49.618 1.00 84.44 184 PHE A C 1
ATOM 1483 O O . PHE A 1 184 ? -21.767 -14.217 48.681 1.00 84.44 184 PHE A O 1
ATOM 1490 N N . LYS A 1 185 ? -23.803 -13.653 49.430 1.00 85.31 185 LYS A N 1
ATOM 1491 C CA . LYS A 1 185 ? -24.455 -13.760 48.109 1.00 85.31 185 LYS A CA 1
ATOM 1492 C C . LYS A 1 185 ? -23.887 -12.788 47.067 1.00 85.31 185 LYS A C 1
ATOM 1494 O O . LYS A 1 185 ? -23.861 -13.121 45.887 1.00 85.31 185 LYS A O 1
ATOM 1499 N N . ALA A 1 186 ? -23.444 -11.601 47.485 1.00 82.88 186 ALA A N 1
ATOM 1500 C CA . ALA A 1 186 ? -22.874 -10.611 46.571 1.00 82.88 186 ALA A CA 1
ATOM 1501 C C . ALA A 1 186 ? -21.498 -11.060 46.052 1.00 82.88 186 ALA A C 1
ATOM 1503 O O . ALA A 1 186 ? -21.219 -10.931 44.862 1.00 82.88 186 ALA A O 1
ATOM 1504 N N . ILE A 1 187 ? -20.682 -11.668 46.922 1.00 85.69 187 ILE A N 1
ATOM 1505 C CA . ILE A 1 187 ? -19.383 -12.249 46.548 1.00 85.69 187 ILE A CA 1
ATOM 1506 C C . ILE A 1 187 ? -19.571 -13.353 45.503 1.00 85.69 187 ILE A C 1
ATOM 1508 O O . ILE A 1 187 ? -18.861 -13.378 44.501 1.00 85.69 187 ILE A O 1
ATOM 1512 N N . ASP A 1 188 ? -20.550 -14.234 45.712 1.00 89.50 188 ASP A N 1
ATOM 1513 C CA . ASP A 1 188 ? -20.826 -15.344 44.796 1.00 89.50 188 ASP A CA 1
ATOM 1514 C C . ASP A 1 188 ? -21.292 -14.842 43.413 1.00 89.50 188 ASP A C 1
ATOM 1516 O O . ASP A 1 188 ? -20.868 -15.355 42.378 1.00 89.50 188 ASP A O 1
ATOM 1520 N N . SER A 1 189 ? -22.085 -13.761 43.378 1.00 88.44 189 SER A N 1
ATOM 1521 C CA . SER A 1 189 ? -22.498 -13.100 42.130 1.00 88.44 189 SER A CA 1
ATOM 1522 C C . SER A 1 189 ? -21.320 -12.479 41.375 1.00 88.44 189 SER A C 1
ATOM 1524 O O . SER A 1 189 ? -21.203 -12.670 40.167 1.00 88.44 189 SER A O 1
ATOM 1526 N N . ILE A 1 190 ? -20.427 -11.767 42.075 1.00 90.38 190 ILE A N 1
ATOM 1527 C CA . ILE A 1 190 ? -19.218 -11.177 41.476 1.00 90.38 190 ILE A CA 1
ATOM 1528 C C . ILE A 1 190 ? -18.327 -12.274 40.894 1.00 90.38 190 ILE A C 1
ATOM 1530 O O . ILE A 1 190 ? -17.866 -12.158 39.759 1.00 90.38 190 ILE A O 1
ATOM 1534 N N . LYS A 1 191 ? -18.106 -13.350 41.660 1.00 92.44 191 LYS A N 1
ATOM 1535 C CA . LYS A 1 191 ? -17.302 -14.491 41.223 1.00 92.44 191 LYS A CA 1
ATOM 1536 C C . LYS A 1 191 ? -17.861 -15.085 39.929 1.00 92.44 191 LYS A C 1
ATOM 1538 O O . LYS A 1 191 ? -17.110 -15.244 38.974 1.00 92.44 191 LYS A O 1
ATOM 1543 N N . LYS A 1 192 ? -19.176 -15.312 39.870 1.00 92.94 192 LYS A N 1
ATOM 1544 C CA . LYS A 1 192 ? -19.848 -15.846 38.682 1.00 92.94 192 LYS A CA 1
ATOM 1545 C C . LYS A 1 192 ? -19.748 -14.918 37.466 1.00 92.94 192 LYS A C 1
ATOM 1547 O O . LYS A 1 192 ? -19.546 -15.404 36.358 1.00 92.94 192 LYS A O 1
ATOM 1552 N N . GLU A 1 193 ? -19.887 -13.602 37.650 1.00 91.00 193 GLU A N 1
ATOM 1553 C CA . GLU A 1 193 ? -19.717 -12.629 36.558 1.00 91.00 193 GLU A CA 1
ATOM 1554 C C . GLU A 1 193 ? -18.291 -12.648 35.990 1.00 91.00 193 GLU A C 1
ATOM 1556 O O . GLU A 1 193 ? -18.118 -12.625 34.773 1.00 91.00 193 GLU A O 1
ATOM 1561 N N . ILE A 1 194 ? -17.275 -12.722 36.856 1.00 92.31 194 ILE A N 1
ATOM 1562 C CA . ILE A 1 194 ? -15.870 -12.796 36.435 1.00 92.31 194 ILE A CA 1
ATOM 1563 C C . ILE A 1 194 ? -15.582 -14.130 35.742 1.00 92.31 194 ILE A C 1
ATOM 1565 O O . ILE A 1 194 ? -14.972 -14.128 34.679 1.00 92.31 194 ILE A O 1
ATOM 1569 N N . GLU A 1 195 ? -16.023 -15.255 36.312 1.00 93.50 195 GLU A N 1
ATOM 1570 C CA . GLU A 1 195 ? -15.828 -16.589 35.727 1.00 93.50 195 GLU A CA 1
ATOM 1571 C C . GLU A 1 195 ? -16.467 -16.689 34.340 1.00 93.50 195 GLU A C 1
ATOM 1573 O O . GLU A 1 195 ? -15.788 -17.073 33.392 1.00 93.50 195 GLU A O 1
ATOM 1578 N N . GLY A 1 196 ? -17.721 -16.247 34.190 1.00 90.69 196 GLY A N 1
ATOM 1579 C CA . GLY A 1 196 ? -18.394 -16.244 32.890 1.00 90.69 196 GLY A CA 1
ATOM 1580 C C . GLY A 1 196 ? -17.685 -15.361 31.862 1.00 90.69 196 GLY A C 1
ATOM 1581 O O . GLY A 1 196 ? -17.549 -15.743 30.704 1.00 90.69 196 GLY A O 1
ATOM 1582 N N . HIS A 1 197 ? -17.168 -14.201 32.277 1.00 88.44 197 HIS A N 1
ATOM 1583 C CA . HIS A 1 197 ? -16.419 -13.338 31.366 1.00 88.44 197 HIS A CA 1
ATOM 1584 C C . HIS A 1 197 ? -15.054 -13.921 30.989 1.00 88.44 197 HIS A C 1
ATOM 1586 O O . HIS A 1 197 ? -14.635 -13.773 29.849 1.00 88.44 197 HIS A O 1
ATOM 1592 N N . LEU A 1 198 ? -14.364 -14.598 31.915 1.00 86.50 198 LEU A N 1
ATOM 1593 C CA . LEU A 1 198 ? -13.107 -15.301 31.638 1.00 86.50 198 LEU A CA 1
ATOM 1594 C C . LEU A 1 198 ? -13.304 -16.469 30.662 1.00 86.50 198 LEU A C 1
ATOM 1596 O O . LEU A 1 198 ? -12.425 -16.703 29.837 1.00 86.50 198 LEU A O 1
ATOM 1600 N N . GLU A 1 199 ? -14.441 -17.168 30.715 1.00 89.56 199 GLU A N 1
ATOM 1601 C CA . GLU A 1 199 ? -14.795 -18.202 29.731 1.00 89.56 199 GLU A CA 1
ATOM 1602 C C . GLU A 1 199 ? -14.967 -17.623 28.319 1.00 89.56 199 GLU A C 1
ATOM 1604 O O . GLU A 1 199 ? -14.574 -18.266 27.352 1.00 89.56 199 GLU A O 1
ATOM 1609 N N . GLU A 1 200 ? -15.470 -16.390 28.179 1.00 82.38 200 GLU A N 1
ATOM 1610 C CA . GLU A 1 200 ? -15.549 -15.701 26.879 1.00 82.38 200 GLU A CA 1
ATOM 1611 C C . GLU A 1 200 ? -14.171 -15.273 26.321 1.00 82.38 200 GLU A C 1
ATOM 1613 O O . GLU A 1 200 ? -14.084 -14.858 25.161 1.00 82.38 200 GLU A O 1
ATOM 1618 N N . LEU A 1 201 ? -13.097 -15.341 27.123 1.00 71.12 201 LEU A N 1
ATOM 1619 C CA . LEU A 1 201 ? -11.732 -14.971 26.716 1.00 71.12 201 LEU A CA 1
ATOM 1620 C C . LEU A 1 201 ? -10.901 -16.125 26.138 1.00 71.12 201 LEU A C 1
ATOM 1622 O O . LEU A 1 201 ? -9.838 -15.850 25.572 1.00 71.12 201 LEU A O 1
ATOM 1626 N N . VAL A 1 202 ? -11.338 -17.377 26.314 1.00 60.38 202 VAL A N 1
ATOM 1627 C CA . VAL A 1 202 ? -10.631 -18.606 25.896 1.00 60.38 202 VAL A CA 1
ATOM 1628 C C . VAL A 1 202 ? -11.206 -19.133 24.585 1.00 60.38 202 VAL A C 1
ATOM 1630 O O . VAL A 1 202 ? -10.390 -19.507 23.711 1.00 60.38 202 VAL A O 1
#

Sequence (202 aa):
MKKIFFVLGLILLVHSALFADERSDFVEAVKKGDYEKVSEMVDRGVKLDFRDSEGKTILHIAAESGHYKVTGVLVRKKNLFIPTDRFISALPVAGLVALIFIVLAFLFGILYSHKLAGPIYRIEKTILQLINGNRDFKVKLRKGDEFLKLADTVNRLIDYMDKNRDLLERVKKNLDEFEKSPNFKAIDSIKKEIEGHLEELV

Secondary structure (DSSP, 8-state):
-HHHHHHHHHHHHHHHHHHHHHHHHHHHHHHHT-HHHHHHHHHTT-----B-TT--BHHHHHHHTT-HHHHHHHHHHS-----HHHHHHHHHHHHHHHHHHHHHHHHHHHHHHHHHHHHHHHHHHHHHHHHTT---------TT-TTHHHHHHHHHHHHHHHHHHHHHHHHHHHHHHHHHS--HHHHHHHHHHHHHHHHTT-

Foldseek 3Di:
DVVVVVVVVVVVVVVVVVVVVLVVVLLVCLLVLVLVVNLVSVVVPPDQADADPVRDTSLNSNVVSVNVSSNVSVPVSPPPCPVVVVVVVCVVVVVVVVVVVVVVVVVVVVVVCVLAVVLVVLVVVVVVCVVVVNLPDAQDDDPSHPCRVVSVVVRVVSVLVVVVVVLVVVLVVLVVVCVVPPDPVSVVVNVVSVVVVVVVVD

pLDDT: mean 84.26, std 12.5, range [48.84, 97.12]